Protein AF-T0Q9L3-F1 (afdb_monomer)

pLDDT: mean 82.62, std 15.73, range [26.47, 97.81]

Sequence (314 aa):
MTILTNEALERRRARKRKNTQAWRLKEHQLMESLRQQVEALERQLRKDAEVRTTDLVPRSSELEALRQQETMLTQQNAKLREALARRQALFALPTQLPPFRLADPRLYDNVFLLHQVEATLQCLSETVPPALAHAHPEMLRGWSTKHACNGGLVYVDATCSLGPDASTDMQSACDAHWEVFNDKELYSQMNAHALDYKVIHRAHDDMLVACSTILFPDNVLVTRYMILYKIRFRDGFHSCCMSFAPDLSEITTCTLMKYAIVHGSVVAQALSRSSVPRHLDSTILVPRMIEQLSKWLDQISPRVDHNTEFTVAL

Mean predicted aligned error: 14.4 Å

Secondary structure (DSSP, 8-state):
--HHHHHHHHHHHHHHHHHHHHHHHHHHHHHHHHHHHHHHHHHHHHHHHHHTTS-----HHHHHHHHHHHHHHHHHHHHHHHHHHHHHHHHH--S---------GGGG-HHHHHHHHHHHHHHHHHHHHHHTTTPPPEEETTEEEEEEEETTEEEEEEEEEEETTB---HHHHHHHHHHHHH-HHHHHHH-TTEEEEEEEEEEETTEEEEEEEEEEGGGEEEEEEEEEEEEEETTEEEEEEEEE-TTSS-EEEEEEEEEEEETTEEEEEEEEEEEPPTTS-GGGHHHHHHHHHHHHHHHH--B--TTSSS----

Radius of gyration: 25.56 Å; Cα contacts (8 Å, |Δi|>4): 396; chains: 1; bounding box: 77×50×72 Å

Nearest PDB structures (foldseek):
  3p0l-assembly1_A  TM=6.577E-01  e=1.017E-06  Homo sapiens
  3otl-assembly1_B  TM=5.276E-01  e=1.971E-03  Rhizobium johnstonii 3841
  3put-assembly1_B  TM=5.435E-01  e=4.085E-03  Rhizobium etli CFN 42
  3put-assembly1_A  TM=5.304E-01  e=5.112E-03  Rhizobium etli CFN 42
  3rd6-assembly2_B-2  TM=5.188E-01  e=1.963E-02  Mesorhizobium loti

Organism: Saprolegnia diclina (strain VS20) (NCBI:txid1156394)

Foldseek 3Di:
DPPVVVVVVVVVVVVVVVVVVVVVVVVVVVVVVVVVVVVVVVVVVVVVVVVPPPDDDPCPVVVVVVVVVVVVVVVVVVLVVLLVVLVCLVVVDPDPPPPPDPQDVLQQDPVSLVVVVVVLVVCLVPPQCVQQVPFDFDDFPQWTKGWDDDPQKIWIKIKHWPFLQWDQPQVLLVVLLVVCLVDFSSVCQLPSQWSGKDFPDDNDPFWTKMKTWGQDPVSDTAIWIKIKGKDDDPFHIKIWIWIAHSVNPDTAKIKIWIWGQDPNTTMIIITMMGGHDPPDDPVVPVNSVVSSVVSSCCRSTDRPPPVPPPPDDD

Structure (mmCIF, N/CA/C/O backbone):
data_AF-T0Q9L3-F1
#
_entry.id   AF-T0Q9L3-F1
#
loop_
_atom_site.group_PDB
_atom_site.id
_atom_site.type_symbol
_atom_site.label_atom_id
_atom_site.label_alt_id
_atom_site.label_comp_id
_atom_site.label_asym_id
_atom_site.label_entity_id
_atom_site.label_seq_id
_atom_site.pdbx_PDB_ins_code
_atom_site.Cartn_x
_atom_site.Cartn_y
_atom_site.Cartn_z
_atom_site.occupancy
_atom_site.B_iso_or_equiv
_atom_site.auth_seq_id
_atom_site.auth_comp_id
_atom_site.auth_asym_id
_atom_site.auth_atom_id
_atom_site.pdbx_PDB_model_num
ATOM 1 N N . MET A 1 1 ? -49.027 18.525 20.638 1.00 47.59 1 MET A N 1
ATOM 2 C CA . MET A 1 1 ? -48.043 17.442 20.376 1.00 47.59 1 MET A CA 1
ATOM 3 C C . MET A 1 1 ? -46.573 17.896 20.511 1.00 47.59 1 MET A C 1
ATOM 5 O O . MET A 1 1 ? -45.692 17.288 19.927 1.00 47.59 1 MET A O 1
ATOM 9 N N . THR A 1 2 ? -46.257 18.919 21.314 1.00 55.38 2 THR A N 1
ATOM 10 C CA . THR A 1 2 ? -44.896 19.500 21.441 1.00 55.38 2 THR A CA 1
ATOM 11 C C . THR A 1 2 ? -44.228 19.253 22.800 1.00 55.38 2 THR A C 1
ATOM 13 O O . THR A 1 2 ? -43.039 19.498 22.959 1.00 55.38 2 THR A O 1
ATOM 16 N N . ILE A 1 3 ? -44.970 18.739 23.784 1.00 54.25 3 ILE A N 1
ATOM 17 C CA . ILE A 1 3 ? -44.475 18.514 25.154 1.00 54.25 3 ILE A CA 1
ATOM 18 C C . ILE A 1 3 ? -43.704 17.182 25.254 1.00 54.25 3 ILE A C 1
ATOM 20 O O . ILE A 1 3 ? -42.644 17.118 25.871 1.00 54.25 3 ILE A O 1
ATOM 24 N N . LEU A 1 4 ? -44.158 16.144 24.541 1.00 53.75 4 LEU A N 1
ATOM 25 C CA . LEU A 1 4 ? -43.528 14.813 24.528 1.00 53.75 4 LEU A CA 1
ATOM 26 C C . LEU A 1 4 ? -42.131 14.803 23.880 1.00 53.75 4 LEU A C 1
ATOM 28 O O . LEU A 1 4 ? -41.276 13.996 24.245 1.00 53.75 4 LEU A O 1
ATOM 32 N N . THR A 1 5 ? -41.870 15.710 22.936 1.00 61.69 5 THR A N 1
ATOM 33 C CA . THR A 1 5 ? -40.560 15.831 22.280 1.00 61.69 5 THR A CA 1
ATOM 34 C C . THR A 1 5 ? -39.532 16.525 23.171 1.00 61.69 5 THR A C 1
ATOM 36 O O . THR A 1 5 ? -38.350 16.193 23.091 1.00 61.69 5 THR A O 1
ATOM 39 N N . ASN A 1 6 ? -39.969 17.424 24.060 1.00 66.38 6 ASN A N 1
ATOM 40 C CA . ASN A 1 6 ? -39.088 18.157 24.967 1.00 66.38 6 ASN A CA 1
ATOM 41 C C . ASN A 1 6 ? -38.619 17.270 26.136 1.00 66.38 6 ASN A C 1
ATOM 43 O O . ASN A 1 6 ? -37.422 17.194 26.412 1.00 66.38 6 ASN A O 1
ATOM 47 N N . GLU A 1 7 ? -39.520 16.470 26.718 1.00 73.12 7 GLU A N 1
ATOM 48 C CA . GLU A 1 7 ? -39.162 15.487 27.755 1.00 73.12 7 GLU A CA 1
ATOM 49 C C . GLU A 1 7 ? -38.180 14.419 27.248 1.00 73.12 7 GLU A C 1
ATOM 51 O O . GLU A 1 7 ? -37.235 14.029 27.942 1.00 73.12 7 GLU A O 1
ATOM 56 N N . ALA A 1 8 ? -38.361 13.942 26.013 1.00 73.50 8 ALA A N 1
ATOM 57 C CA . ALA A 1 8 ? -37.442 12.986 25.399 1.00 73.50 8 ALA A CA 1
ATOM 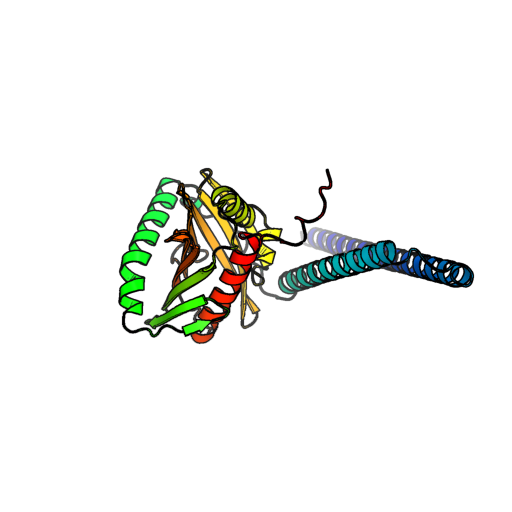58 C C . ALA A 1 8 ? -36.033 13.586 25.212 1.00 73.50 8 ALA A C 1
ATOM 60 O O . ALA A 1 8 ? -35.017 12.906 25.406 1.00 73.50 8 ALA A O 1
ATOM 61 N N . LEU A 1 9 ? -35.964 14.878 24.881 1.00 75.81 9 LEU A N 1
ATOM 62 C CA . LEU A 1 9 ? -34.721 15.625 24.701 1.00 75.81 9 LEU A CA 1
ATOM 63 C C . LEU A 1 9 ? -34.002 15.864 26.034 1.00 75.81 9 LEU A C 1
ATOM 65 O O . LEU A 1 9 ? -32.783 15.681 26.120 1.00 75.81 9 LEU A O 1
ATOM 69 N N . GLU A 1 10 ? -34.743 16.183 27.092 1.00 79.94 10 GLU A N 1
ATOM 70 C CA . GLU A 1 10 ? -34.210 16.324 28.449 1.00 79.94 10 GLU A CA 1
ATOM 71 C C . GLU A 1 10 ? -33.680 15.001 29.001 1.00 79.94 10 GLU A C 1
ATOM 73 O O . GLU A 1 10 ? -32.549 14.949 29.495 1.00 79.94 10 GLU A O 1
ATOM 78 N N . ARG A 1 11 ? -34.406 13.892 28.808 1.00 79.31 11 ARG A N 1
ATOM 79 C CA . ARG A 1 11 ? -33.926 12.547 29.175 1.00 79.31 11 ARG A CA 1
ATOM 80 C C . ARG A 1 11 ? -32.637 12.185 28.435 1.00 79.31 11 ARG A C 1
ATOM 82 O O . ARG A 1 11 ? -31.726 11.602 29.027 1.00 79.31 11 ARG A O 1
ATOM 89 N N . ARG A 1 12 ? -32.506 12.562 27.158 1.00 75.69 12 ARG A N 1
ATOM 90 C CA . ARG A 1 12 ? -31.281 12.332 26.371 1.00 75.69 12 ARG A CA 1
ATOM 91 C C . ARG A 1 12 ? -30.107 13.180 26.874 1.00 75.69 12 ARG A C 1
ATOM 93 O O . ARG A 1 12 ? -28.989 12.669 26.968 1.00 75.69 12 ARG A O 1
ATOM 100 N N . ARG A 1 13 ? -30.345 14.444 27.247 1.00 81.81 13 ARG A N 1
ATOM 101 C CA . ARG A 1 13 ? -29.333 15.330 27.856 1.00 81.81 13 ARG A CA 1
ATOM 102 C C . ARG A 1 13 ? -28.891 14.819 29.230 1.00 81.81 13 ARG A C 1
ATOM 104 O O . ARG A 1 13 ? -27.690 14.770 29.489 1.00 81.81 13 ARG A O 1
ATOM 111 N N . AL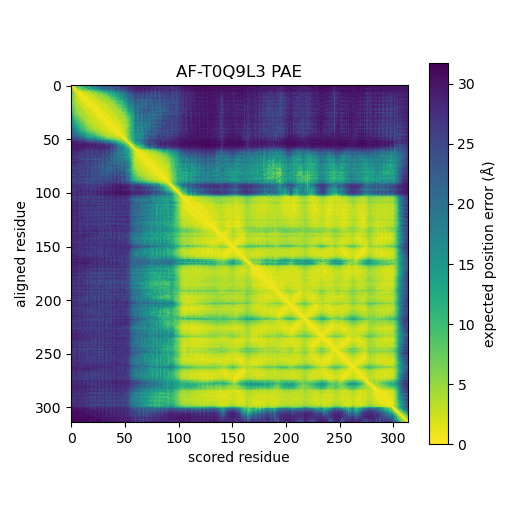A A 1 14 ? -29.823 14.359 30.064 1.00 83.31 14 ALA A N 1
ATOM 112 C CA . ALA A 1 14 ? -29.531 13.767 31.369 1.00 83.31 14 ALA A CA 1
ATOM 113 C C . ALA A 1 14 ? -28.680 12.490 31.247 1.00 83.31 14 ALA A C 1
ATOM 115 O O . ALA A 1 14 ? -27.676 12.346 31.944 1.00 83.31 14 ALA A O 1
ATOM 116 N N . ARG A 1 15 ? -29.005 11.600 30.295 1.00 79.62 15 ARG A N 1
ATOM 117 C CA . ARG A 1 15 ? -28.198 10.399 30.007 1.00 79.62 15 ARG A CA 1
ATOM 118 C C . ARG A 1 15 ? -26.786 10.746 29.540 1.00 79.62 15 ARG A C 1
ATOM 120 O O . ARG A 1 15 ? -25.836 10.124 30.008 1.00 79.62 15 ARG A O 1
ATOM 127 N N . LYS A 1 16 ? -26.631 11.750 28.667 1.00 82.81 16 LYS A N 1
ATOM 128 C CA . LYS A 1 16 ? -25.304 12.224 28.236 1.00 82.81 16 LYS A CA 1
ATOM 129 C C . LYS A 1 16 ? -24.484 12.750 29.415 1.00 82.81 16 LYS A C 1
ATOM 131 O O . LYS A 1 16 ? -23.354 12.313 29.580 1.00 82.81 16 LYS A O 1
ATOM 136 N N . ARG A 1 17 ? -25.064 13.599 30.274 1.00 87.44 17 ARG A N 1
ATOM 137 C CA . ARG A 1 17 ? -24.381 14.115 31.477 1.00 87.44 17 ARG A CA 1
ATOM 138 C C . ARG A 1 17 ? -23.942 12.987 32.413 1.00 87.44 17 ARG A C 1
ATOM 140 O O . ARG A 1 17 ? -22.790 12.974 32.830 1.00 87.44 17 ARG A O 1
ATOM 147 N N . LYS A 1 18 ? -24.822 12.012 32.672 1.00 86.25 18 LYS A N 1
ATOM 148 C CA . LYS A 1 18 ? -24.514 10.843 33.512 1.00 86.25 18 LYS A CA 1
ATOM 149 C C . LYS A 1 18 ? -23.382 9.995 32.923 1.00 86.25 18 LYS A C 1
ATOM 151 O O . LYS A 1 18 ? -22.514 9.544 33.659 1.00 86.25 18 LYS A O 1
ATOM 156 N N . ASN A 1 19 ? -23.361 9.813 31.602 1.00 82.44 19 ASN A N 1
ATOM 157 C CA . ASN A 1 19 ? -22.307 9.059 30.925 1.00 82.44 19 ASN A CA 1
ATOM 158 C C . ASN A 1 19 ? -20.962 9.811 30.960 1.00 82.44 19 ASN A C 1
ATOM 160 O O . ASN A 1 19 ? -19.947 9.232 31.326 1.00 82.44 19 ASN A O 1
ATOM 164 N N . THR A 1 20 ? -20.960 11.125 30.711 1.00 83.50 20 THR A N 1
ATOM 165 C CA . THR A 1 20 ? -19.752 11.959 30.839 1.00 83.50 20 THR A CA 1
ATOM 166 C C . THR A 1 20 ? -19.215 11.983 32.273 1.00 83.50 20 THR A C 1
ATOM 168 O O . THR A 1 20 ? -18.007 11.906 32.466 1.00 83.50 20 THR A O 1
ATOM 171 N N . GLN A 1 21 ? -20.085 12.047 33.285 1.00 84.19 21 GLN A N 1
ATOM 172 C CA . GLN A 1 21 ? -19.673 11.957 34.690 1.00 84.19 21 GLN A CA 1
ATOM 173 C C . GLN A 1 21 ? -19.097 10.581 35.034 1.00 84.19 21 GLN A C 1
ATOM 175 O O . GLN A 1 21 ? -18.041 10.510 35.653 1.00 84.19 21 GLN A O 1
ATOM 180 N N . ALA A 1 22 ? -19.740 9.496 34.593 1.00 83.19 22 ALA A N 1
ATOM 181 C CA . ALA A 1 22 ? -19.234 8.141 34.799 1.00 83.19 22 ALA A CA 1
ATOM 182 C C . ALA A 1 22 ? -17.878 7.924 34.111 1.00 83.19 22 ALA A C 1
ATOM 184 O O . ALA A 1 22 ? -17.010 7.252 34.659 1.00 83.19 22 ALA A O 1
ATOM 185 N N . TRP A 1 23 ? -17.683 8.516 32.932 1.00 86.44 23 TRP A N 1
ATOM 186 C CA . TRP A 1 23 ? -16.414 8.468 32.215 1.00 86.44 23 TRP A CA 1
ATOM 187 C C . TRP A 1 23 ? -15.308 9.221 32.964 1.00 86.44 23 TRP A C 1
ATOM 189 O O . TRP A 1 23 ? -14.263 8.635 33.222 1.00 86.44 23 TRP A O 1
ATOM 199 N N . ARG A 1 24 ? -15.568 10.457 33.416 1.00 86.12 24 ARG A N 1
ATOM 200 C CA . ARG A 1 24 ? -14.609 11.237 34.225 1.00 86.12 24 ARG A CA 1
ATOM 201 C C . ARG A 1 24 ? -14.259 10.549 35.545 1.00 86.12 24 ARG A C 1
ATOM 203 O O . ARG A 1 24 ? -13.115 10.599 35.977 1.00 86.12 24 ARG A O 1
ATOM 210 N N . LEU A 1 25 ? -15.231 9.893 36.181 1.00 88.31 25 LEU A N 1
ATOM 211 C CA . LEU A 1 25 ? -14.993 9.143 37.413 1.00 88.31 25 LEU A CA 1
ATOM 212 C C . LEU A 1 25 ? -14.084 7.932 37.163 1.00 88.31 25 LEU A C 1
ATOM 214 O O . LEU A 1 25 ? -13.142 7.718 37.917 1.00 88.31 25 LEU A O 1
ATOM 218 N N . LYS A 1 26 ? -14.329 7.174 36.086 1.00 85.12 26 LYS A N 1
ATOM 219 C CA . LYS A 1 26 ? -13.465 6.052 35.688 1.00 85.12 26 LYS A CA 1
ATOM 220 C C . LYS A 1 26 ? -12.056 6.511 35.322 1.00 85.12 26 LYS A C 1
ATOM 222 O O . LYS A 1 26 ? -11.093 5.844 35.676 1.00 85.12 26 LYS A O 1
ATOM 227 N N . GLU A 1 27 ? -11.937 7.644 34.638 1.00 84.38 27 GLU A N 1
ATOM 228 C CA . GLU A 1 27 ? -10.650 8.251 34.295 1.00 84.38 27 GLU A CA 1
ATOM 229 C C . GLU A 1 27 ? -9.871 8.658 35.554 1.00 84.38 27 GLU A C 1
ATOM 231 O O . GLU A 1 27 ? -8.697 8.322 35.682 1.00 84.38 27 GLU A O 1
ATOM 236 N N . HIS A 1 28 ? -10.534 9.290 36.527 1.00 88.81 28 HIS A N 1
ATOM 237 C CA . HIS A 1 28 ? -9.917 9.624 37.811 1.00 88.81 28 HIS A CA 1
ATOM 238 C C . HIS A 1 28 ? -9.462 8.372 38.573 1.00 88.81 28 HIS A C 1
ATOM 240 O O . HIS A 1 28 ? -8.332 8.321 39.046 1.00 88.81 28 HIS A O 1
ATOM 246 N N . GLN A 1 29 ? -10.313 7.343 38.650 1.00 84.31 29 GLN A N 1
ATOM 247 C CA . GLN A 1 29 ? -9.981 6.071 39.303 1.00 84.31 29 GLN A CA 1
ATOM 248 C C . GLN A 1 29 ? -8.787 5.376 38.640 1.00 84.31 29 GLN A C 1
ATOM 250 O O . GLN A 1 29 ? -7.924 4.840 39.331 1.00 84.31 29 GLN A O 1
ATOM 255 N N . LEU A 1 30 ? -8.707 5.415 37.308 1.00 84.94 30 LEU A N 1
ATOM 256 C CA . LEU A 1 30 ? -7.573 4.870 36.567 1.00 84.94 30 LEU A CA 1
ATOM 257 C C . LEU A 1 30 ? -6.287 5.653 36.861 1.00 84.94 30 LEU A C 1
ATOM 259 O O . LEU A 1 30 ? -5.257 5.050 37.140 1.00 84.94 30 LEU A O 1
ATOM 263 N N . MET A 1 31 ? -6.348 6.986 36.848 1.00 85.31 31 MET A N 1
ATOM 264 C CA . MET A 1 31 ? -5.200 7.843 37.164 1.00 85.31 31 MET A CA 1
ATOM 265 C C . MET A 1 31 ? -4.705 7.644 38.598 1.00 85.31 31 MET A C 1
ATOM 267 O O . MET A 1 31 ? -3.503 7.649 38.848 1.00 85.31 31 MET A O 1
ATOM 271 N N . GLU A 1 32 ? -5.619 7.450 39.541 1.00 85.94 32 GLU A N 1
ATOM 272 C CA . GLU A 1 32 ? -5.294 7.186 40.940 1.00 85.94 32 GLU A CA 1
ATOM 273 C C . GLU A 1 32 ? -4.684 5.793 41.129 1.00 85.94 32 GLU A C 1
ATOM 275 O O . GLU A 1 32 ? -3.664 5.660 41.802 1.00 85.94 32 GLU A O 1
ATOM 280 N N . SER A 1 33 ? -5.218 4.778 40.445 1.00 85.94 33 SER A N 1
ATOM 281 C CA . SER A 1 33 ? -4.623 3.438 40.402 1.00 85.94 33 SER A CA 1
ATOM 282 C C . SER A 1 33 ? -3.211 3.456 39.809 1.00 85.94 33 SER A C 1
ATOM 284 O O . SER A 1 33 ? -2.305 2.842 40.368 1.00 85.94 33 SER A O 1
ATOM 286 N N . LEU A 1 34 ? -2.988 4.211 38.730 1.00 80.75 34 LEU A N 1
ATOM 287 C CA . LEU A 1 34 ? -1.663 4.371 38.129 1.00 80.75 34 LEU A CA 1
ATOM 288 C C . LEU A 1 34 ? -0.697 5.105 39.065 1.00 80.75 34 LEU A C 1
ATOM 290 O O . LEU A 1 34 ? 0.450 4.692 39.195 1.00 80.75 34 LEU A O 1
ATOM 294 N N . ARG A 1 35 ? -1.151 6.148 39.773 1.00 87.25 35 ARG A N 1
ATOM 295 C CA . ARG A 1 35 ? -0.334 6.825 40.795 1.00 87.25 35 ARG A CA 1
ATOM 296 C C . ARG A 1 35 ? 0.067 5.875 41.920 1.00 87.25 35 ARG A C 1
ATOM 298 O O . ARG A 1 35 ? 1.226 5.875 42.313 1.00 87.25 35 ARG A O 1
ATOM 305 N N . GLN A 1 36 ? -0.856 5.037 42.388 1.00 84.75 36 GLN A N 1
ATOM 306 C CA . GLN A 1 36 ? -0.562 4.021 43.401 1.00 84.75 36 GLN A CA 1
ATOM 307 C C . GLN A 1 36 ? 0.426 2.965 42.891 1.00 84.75 36 GLN A C 1
ATOM 309 O O . GLN A 1 36 ? 1.299 2.542 43.644 1.00 84.75 36 GLN A O 1
ATOM 314 N N . GLN A 1 37 ? 0.328 2.560 41.620 1.00 83.38 37 GLN A N 1
ATOM 315 C CA . GLN A 1 37 ? 1.293 1.647 41.001 1.00 83.38 37 GLN A CA 1
ATOM 316 C C . GLN A 1 37 ? 2.685 2.277 40.888 1.00 83.38 37 GLN A C 1
ATOM 318 O O . GLN A 1 37 ? 3.668 1.621 41.221 1.00 83.38 37 GLN A O 1
ATOM 323 N N . VAL A 1 38 ? 2.777 3.548 40.488 1.00 86.19 38 VAL A N 1
ATOM 324 C CA . VAL A 1 38 ? 4.050 4.285 40.447 1.00 86.19 38 VAL A CA 1
ATOM 325 C C . VAL A 1 38 ? 4.651 4.390 41.843 1.00 86.19 38 VAL A C 1
ATOM 327 O O . VAL A 1 38 ? 5.811 4.047 42.031 1.00 86.19 38 VAL A O 1
ATOM 330 N N . GLU A 1 39 ? 3.863 4.770 42.845 1.00 84.69 39 GLU A N 1
ATOM 331 C CA . GLU A 1 39 ? 4.352 4.882 44.219 1.00 84.69 39 GLU A CA 1
ATOM 332 C C . GLU A 1 39 ? 4.789 3.521 44.794 1.00 84.69 39 GLU A C 1
ATOM 334 O O . GLU A 1 39 ? 5.778 3.430 45.523 1.00 84.69 39 GLU A O 1
ATOM 339 N N . ALA A 1 40 ? 4.085 2.438 44.449 1.00 81.75 40 ALA A N 1
ATOM 340 C CA . ALA A 1 40 ? 4.476 1.083 44.825 1.00 81.75 40 ALA A CA 1
ATOM 341 C C . ALA A 1 40 ? 5.808 0.675 44.175 1.00 81.75 40 ALA A C 1
ATOM 343 O O . ALA A 1 40 ? 6.678 0.149 44.869 1.00 81.75 40 ALA A O 1
ATOM 344 N N . LEU A 1 41 ? 5.992 0.972 42.885 1.00 82.31 41 LEU A N 1
ATOM 345 C CA . LEU A 1 41 ? 7.240 0.722 42.159 1.00 82.31 41 LEU A CA 1
ATOM 346 C C . LEU A 1 41 ? 8.394 1.580 42.690 1.00 82.31 41 LEU A C 1
ATOM 348 O O . LEU A 1 41 ? 9.503 1.081 42.845 1.00 82.31 41 LEU A O 1
ATOM 352 N N . GLU A 1 42 ? 8.143 2.839 43.048 1.00 82.06 42 GLU A N 1
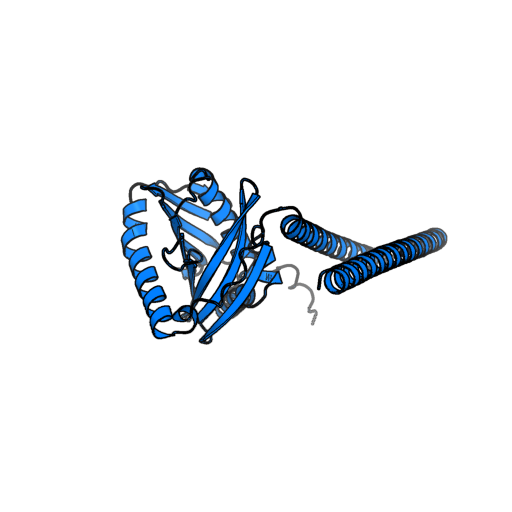ATOM 353 C CA . GLU A 1 42 ? 9.135 3.711 43.680 1.00 82.06 42 GLU A CA 1
ATOM 354 C C . GLU A 1 42 ? 9.535 3.205 45.070 1.00 82.06 42 GLU A C 1
ATOM 356 O O . GLU A 1 42 ? 10.717 3.201 45.417 1.00 82.06 42 GLU A O 1
ATOM 361 N N . ARG A 1 43 ? 8.572 2.732 45.871 1.00 79.12 43 ARG A N 1
ATOM 362 C CA . ARG A 1 43 ? 8.858 2.085 47.160 1.00 79.12 43 ARG A CA 1
ATOM 363 C C . ARG A 1 43 ? 9.662 0.802 46.981 1.00 79.12 43 ARG A C 1
ATOM 365 O O . ARG A 1 43 ? 10.543 0.533 47.793 1.00 79.12 43 ARG A O 1
ATOM 372 N N . GLN A 1 44 ? 9.383 0.033 45.935 1.00 77.00 44 GLN A N 1
ATOM 373 C CA . GLN A 1 44 ? 10.128 -1.178 45.611 1.00 77.00 44 GLN A CA 1
ATOM 374 C C . GLN A 1 44 ? 11.559 -0.847 45.165 1.00 77.00 44 GLN A C 1
ATOM 376 O O . GLN A 1 44 ? 12.499 -1.395 45.722 1.00 77.00 44 GLN A O 1
ATOM 381 N N . LEU A 1 45 ? 11.741 0.169 44.317 1.00 76.75 45 LEU A N 1
ATOM 382 C CA . LEU A 1 45 ? 13.055 0.695 43.930 1.00 76.75 45 LEU A CA 1
ATOM 383 C C . LEU A 1 45 ? 13.877 1.205 45.119 1.00 76.75 45 LEU A C 1
ATOM 385 O O . LEU A 1 45 ? 15.091 1.017 45.136 1.00 76.75 45 LEU A O 1
ATOM 389 N N . ARG A 1 46 ? 13.245 1.844 46.113 1.00 76.00 46 ARG A N 1
ATOM 390 C CA . ARG A 1 46 ? 13.930 2.287 47.342 1.00 76.00 46 ARG A CA 1
ATOM 391 C C . ARG A 1 46 ? 14.366 1.110 48.211 1.00 76.00 46 ARG A C 1
ATOM 393 O O . ARG A 1 46 ? 15.500 1.105 48.672 1.00 76.00 46 ARG A O 1
ATOM 400 N N . LYS A 1 47 ? 13.512 0.096 48.375 1.00 69.81 47 LYS A N 1
ATOM 401 C CA . LYS A 1 47 ? 13.871 -1.145 49.081 1.00 69.81 47 LYS A CA 1
ATOM 402 C C . LYS A 1 47 ? 15.005 -1.883 48.371 1.00 69.81 47 LYS A C 1
ATOM 404 O O . LYS A 1 47 ? 15.967 -2.288 49.014 1.00 69.81 47 LYS A O 1
ATOM 409 N N . ASP A 1 48 ? 14.944 -1.965 47.046 1.00 62.56 48 ASP A N 1
ATOM 410 C CA . ASP A 1 48 ? 16.006 -2.554 46.236 1.00 62.56 48 ASP A CA 1
ATOM 411 C C . ASP A 1 48 ? 17.289 -1.711 46.301 1.00 62.56 48 ASP A C 1
ATOM 413 O O . ASP A 1 48 ? 18.382 -2.258 46.218 1.00 62.56 48 ASP A O 1
ATOM 417 N N . ALA A 1 49 ? 17.195 -0.390 46.492 1.00 58.06 49 ALA A N 1
ATOM 418 C CA . ALA A 1 49 ? 18.346 0.489 46.703 1.00 58.06 49 ALA A CA 1
ATOM 419 C C . ALA A 1 49 ? 19.003 0.329 48.085 1.00 58.06 49 ALA A C 1
ATOM 421 O O . ALA A 1 49 ? 20.221 0.453 48.182 1.00 58.06 49 ALA A O 1
ATOM 422 N N . GLU A 1 50 ? 18.235 0.013 49.128 1.00 57.97 50 GLU A N 1
ATOM 423 C CA . GLU A 1 50 ? 18.745 -0.234 50.486 1.00 57.97 50 GLU A CA 1
ATOM 424 C C . GLU A 1 50 ? 19.396 -1.620 50.636 1.00 57.97 50 GLU A C 1
ATOM 426 O O . GLU A 1 50 ? 20.333 -1.777 51.411 1.00 57.97 50 GLU A O 1
ATOM 431 N N . VAL A 1 51 ? 18.967 -2.612 49.848 1.00 55.78 51 VAL A N 1
ATOM 432 C CA . VAL A 1 51 ? 19.592 -3.951 49.788 1.00 55.78 51 VAL A CA 1
ATOM 433 C C . VAL A 1 51 ? 20.884 -3.950 48.937 1.00 55.78 51 VAL A C 1
ATOM 435 O O . VAL A 1 51 ? 21.715 -4.851 49.040 1.00 55.78 51 VAL A O 1
ATOM 438 N N . ARG A 1 52 ? 21.113 -2.911 48.116 1.00 48.03 52 ARG A N 1
ATOM 439 C CA . ARG A 1 52 ? 22.238 -2.793 47.159 1.00 48.03 52 ARG A CA 1
ATOM 440 C C . ARG A 1 52 ? 23.611 -2.461 47.766 1.00 48.03 52 ARG A C 1
ATOM 442 O O . ARG A 1 52 ? 24.575 -2.436 46.996 1.00 48.03 52 ARG A O 1
ATOM 449 N N . THR A 1 53 ? 23.731 -2.213 49.072 1.00 51.12 53 THR A N 1
ATOM 450 C CA . THR A 1 53 ? 25.002 -1.840 49.731 1.00 51.12 53 THR A CA 1
ATOM 451 C C . THR A 1 53 ? 25.924 -3.011 50.074 1.00 51.12 53 THR A C 1
ATOM 453 O O . THR A 1 53 ? 27.077 -2.747 50.406 1.00 51.12 53 THR A O 1
ATOM 456 N N . THR A 1 54 ? 25.486 -4.272 49.977 1.00 49.78 54 THR A N 1
ATOM 457 C CA . THR A 1 54 ? 26.289 -5.404 50.489 1.00 49.78 54 THR A CA 1
ATOM 458 C C . THR A 1 54 ? 26.781 -6.444 49.492 1.00 49.78 54 THR A C 1
ATOM 460 O O . THR A 1 54 ? 27.731 -7.122 49.852 1.00 49.78 54 THR A O 1
ATOM 463 N N . ASP A 1 55 ? 26.284 -6.545 48.254 1.00 46.66 55 ASP A N 1
ATOM 464 C CA . ASP A 1 55 ? 26.759 -7.612 47.352 1.00 46.66 55 ASP A CA 1
ATOM 465 C C . ASP A 1 55 ? 27.097 -7.147 45.928 1.00 46.66 55 ASP A C 1
ATOM 467 O O . ASP A 1 55 ? 26.284 -6.594 45.174 1.00 46.66 55 ASP A O 1
ATOM 471 N N . LEU A 1 56 ? 28.361 -7.391 45.575 1.00 55.41 56 LEU A N 1
ATOM 472 C CA . LEU A 1 56 ? 28.972 -7.180 44.271 1.00 55.41 56 LEU A CA 1
ATOM 473 C C . LEU A 1 56 ? 28.688 -8.388 43.356 1.00 55.41 56 LEU A C 1
ATOM 475 O O . LEU A 1 56 ? 29.369 -9.398 43.452 1.00 55.41 56 LEU A O 1
ATOM 479 N N . VAL A 1 57 ? 27.751 -8.194 42.415 1.00 53.53 57 VAL A N 1
ATOM 480 C CA . VAL A 1 57 ? 27.690 -8.788 41.051 1.00 53.53 57 VAL A CA 1
ATOM 481 C C . VAL A 1 57 ? 27.431 -10.312 40.966 1.00 53.53 57 VAL A C 1
ATOM 483 O O . VAL A 1 57 ? 28.239 -11.122 41.401 1.00 53.53 57 VAL A O 1
ATOM 486 N N . PRO A 1 58 ? 26.309 -10.705 40.323 1.00 50.75 58 PRO A N 1
ATOM 487 C CA . PRO A 1 58 ? 26.265 -10.847 38.861 1.00 50.75 58 PRO A CA 1
ATOM 488 C C . PRO A 1 58 ? 25.148 -9.987 38.245 1.00 50.75 58 PRO A C 1
ATOM 490 O O . PRO A 1 58 ? 24.013 -10.416 38.095 1.00 50.75 58 PRO A O 1
ATOM 493 N N . ARG A 1 59 ? 25.474 -8.729 37.909 1.00 55.38 59 ARG A N 1
ATOM 494 C CA . ARG A 1 59 ? 24.520 -7.673 37.510 1.00 55.38 59 ARG A CA 1
ATOM 495 C C . ARG A 1 59 ? 24.370 -7.445 35.998 1.00 55.38 59 ARG A C 1
ATOM 497 O O . ARG A 1 59 ? 23.564 -6.603 35.627 1.00 55.38 59 ARG A O 1
ATOM 504 N N . SER A 1 60 ? 25.114 -8.120 35.118 1.00 59.72 60 SER A N 1
ATOM 505 C CA . SER A 1 60 ? 25.029 -7.836 33.670 1.00 59.72 60 SER A CA 1
ATOM 506 C C . SER A 1 60 ? 23.703 -8.301 33.063 1.00 59.72 60 SER A C 1
ATOM 508 O O . SER A 1 60 ? 23.032 -7.511 32.410 1.00 59.72 60 SER A O 1
ATOM 510 N N . SER A 1 61 ? 23.275 -9.529 33.364 1.00 61.44 61 SER A N 1
ATOM 511 C CA . SER A 1 61 ? 22.067 -10.121 32.773 1.00 61.44 61 SER A CA 1
ATOM 512 C C . SER A 1 61 ? 20.768 -9.441 33.236 1.00 61.44 61 SER A C 1
ATOM 514 O O . SER A 1 61 ? 19.893 -9.173 32.417 1.00 61.44 61 SER A O 1
ATOM 516 N N . GLU A 1 62 ? 20.651 -9.072 34.518 1.00 70.69 62 GLU A N 1
ATOM 517 C CA . GLU A 1 62 ? 19.467 -8.356 35.026 1.00 70.69 62 GLU A CA 1
ATOM 518 C C . GLU A 1 62 ? 19.400 -6.900 34.541 1.00 70.69 62 GLU A C 1
ATOM 520 O O . GLU A 1 62 ? 18.320 -6.411 34.213 1.00 70.69 62 GLU A O 1
ATOM 525 N N . LEU A 1 63 ? 20.539 -6.198 34.443 1.00 72.88 63 LEU A N 1
ATOM 526 C CA . LEU A 1 63 ? 20.578 -4.855 33.849 1.00 72.88 63 LEU A CA 1
ATOM 527 C C . LEU A 1 63 ? 20.255 -4.887 32.353 1.00 72.88 63 LEU A C 1
ATOM 529 O O . LEU A 1 63 ? 19.604 -3.969 31.857 1.00 72.88 63 LEU A O 1
ATOM 533 N N . GLU A 1 64 ? 20.689 -5.921 31.635 1.00 72.75 64 GLU A N 1
ATOM 534 C CA . GLU A 1 64 ? 20.325 -6.135 30.234 1.00 72.75 64 GLU A CA 1
ATOM 535 C C . GLU A 1 64 ? 18.831 -6.425 30.083 1.00 72.75 64 GLU A C 1
ATOM 537 O O . GLU A 1 64 ? 18.183 -5.785 29.256 1.00 72.75 64 GLU A O 1
ATOM 542 N N . ALA A 1 65 ? 18.257 -7.287 30.928 1.00 78.12 65 ALA A N 1
ATOM 543 C CA . ALA A 1 65 ? 16.821 -7.562 30.938 1.00 78.12 65 ALA A CA 1
ATOM 544 C C . ALA A 1 65 ? 15.996 -6.298 31.242 1.00 78.12 65 ALA A C 1
ATOM 546 O O . ALA A 1 65 ? 15.014 -6.014 30.556 1.00 78.12 65 ALA A O 1
ATOM 547 N N . LEU A 1 66 ? 16.426 -5.485 32.213 1.00 78.00 66 LEU A N 1
ATOM 548 C CA . LEU A 1 66 ? 15.775 -4.211 32.535 1.00 78.00 66 LEU A CA 1
ATOM 549 C C . LEU A 1 66 ? 15.897 -3.191 31.398 1.00 78.00 66 LEU A C 1
ATOM 551 O O . LEU A 1 66 ? 14.923 -2.502 31.102 1.00 78.00 66 LEU A O 1
ATOM 555 N N . ARG A 1 67 ? 17.045 -3.115 30.713 1.00 78.31 67 ARG A N 1
ATOM 556 C CA . ARG A 1 67 ? 17.211 -2.265 29.519 1.00 78.31 67 ARG A CA 1
ATOM 557 C C . ARG A 1 67 ? 16.334 -2.732 28.364 1.00 78.31 67 ARG A C 1
ATOM 559 O O . ARG A 1 67 ? 15.723 -1.904 27.691 1.00 78.31 67 ARG A O 1
ATOM 566 N N . GLN A 1 68 ? 16.234 -4.039 28.137 1.00 78.00 68 GLN A N 1
ATOM 567 C CA . GLN A 1 68 ? 15.327 -4.601 27.135 1.00 78.00 68 GLN A CA 1
ATOM 568 C C . GLN A 1 68 ? 13.871 -4.260 27.470 1.00 78.00 68 GLN A C 1
ATOM 570 O O . GLN A 1 68 ? 13.133 -3.800 26.599 1.00 78.00 68 GLN A O 1
ATOM 575 N N . GLN A 1 69 ? 13.480 -4.388 28.741 1.00 85.06 69 GLN A N 1
ATOM 576 C CA . GLN A 1 69 ? 12.146 -4.028 29.212 1.00 85.06 69 GLN A CA 1
ATOM 577 C C . GLN A 1 69 ? 11.866 -2.522 29.078 1.00 85.06 69 GLN A C 1
ATOM 579 O O . GLN A 1 69 ? 10.793 -2.141 28.615 1.00 85.06 69 GLN A O 1
ATOM 584 N N . GLU A 1 70 ? 12.818 -1.652 29.421 1.00 86.69 70 GLU A N 1
ATOM 585 C CA . GLU A 1 70 ? 12.708 -0.201 29.223 1.00 86.69 70 GLU A CA 1
ATOM 586 C C . GLU A 1 70 ? 12.531 0.144 27.739 1.00 86.69 70 GLU A C 1
ATOM 588 O O . GLU A 1 70 ? 11.658 0.936 27.373 1.00 86.69 70 GLU A O 1
ATOM 593 N N . THR A 1 71 ? 13.318 -0.490 26.870 1.00 79.25 71 THR A N 1
ATOM 594 C CA . THR A 1 71 ? 13.244 -0.292 25.418 1.00 79.25 71 THR A CA 1
ATOM 595 C C . THR A 1 71 ? 11.883 -0.739 24.883 1.00 79.25 71 THR A C 1
ATOM 597 O O . THR A 1 71 ? 11.224 0.010 24.157 1.00 79.25 71 THR A O 1
ATOM 600 N N . MET A 1 72 ? 11.404 -1.910 25.314 1.00 86.69 72 MET A N 1
ATOM 601 C CA . MET A 1 72 ? 10.078 -2.437 24.981 1.00 86.69 72 MET A CA 1
ATOM 602 C C . MET A 1 72 ? 8.961 -1.486 25.434 1.00 86.69 72 MET A C 1
ATOM 604 O O . MET A 1 72 ? 8.083 -1.138 24.643 1.00 86.69 72 MET A O 1
ATOM 608 N N . LEU A 1 73 ? 8.991 -1.017 26.685 1.00 86.69 73 LEU A N 1
ATOM 609 C CA . LEU A 1 73 ? 7.989 -0.092 27.226 1.00 86.69 73 LEU A CA 1
ATOM 610 C C . LEU A 1 73 ? 8.030 1.273 26.528 1.00 86.69 73 LEU A C 1
ATOM 612 O O . LEU A 1 73 ? 6.991 1.906 26.330 1.00 86.69 73 LEU A O 1
ATOM 616 N N . THR A 1 74 ? 9.213 1.730 26.122 1.00 85.31 74 THR A N 1
ATOM 617 C CA . THR A 1 74 ? 9.387 2.975 25.365 1.00 85.31 74 THR A CA 1
ATOM 618 C C . THR A 1 74 ? 8.760 2.856 23.979 1.00 85.31 74 THR A C 1
ATOM 620 O O . THR A 1 74 ? 8.000 3.738 23.569 1.00 85.31 74 THR A O 1
ATOM 623 N N . GLN A 1 75 ? 8.979 1.731 23.296 1.00 76.31 75 GLN A N 1
ATOM 624 C CA . GLN A 1 75 ? 8.334 1.421 22.020 1.00 76.31 75 GLN A CA 1
ATOM 625 C C . GLN A 1 75 ? 6.809 1.310 22.168 1.00 76.31 75 GLN A C 1
ATOM 627 O O . GLN A 1 75 ? 6.069 1.875 21.360 1.00 76.31 75 GLN A O 1
ATOM 632 N N . GLN A 1 76 ? 6.313 0.652 23.221 1.00 79.88 76 GLN A N 1
ATOM 633 C CA . GLN A 1 76 ? 4.875 0.566 23.499 1.00 79.88 76 GLN A CA 1
ATOM 634 C C . GLN A 1 76 ? 4.253 1.943 23.764 1.00 79.88 76 GLN A C 1
ATOM 636 O O . GLN A 1 76 ? 3.205 2.267 23.205 1.00 79.88 76 GLN A O 1
ATOM 641 N N . ASN A 1 77 ? 4.908 2.791 24.560 1.00 84.19 77 ASN A N 1
ATOM 642 C CA . ASN A 1 77 ? 4.448 4.157 24.809 1.00 84.19 77 ASN A CA 1
ATOM 643 C C . ASN A 1 77 ? 4.437 5.007 23.535 1.00 84.19 77 ASN A C 1
ATOM 645 O O . ASN A 1 77 ? 3.507 5.790 23.335 1.00 84.19 77 ASN A O 1
ATOM 649 N N . ALA A 1 78 ? 5.434 4.854 22.661 1.00 76.81 78 ALA A N 1
ATOM 650 C CA . ALA A 1 78 ? 5.447 5.521 21.362 1.00 76.81 78 ALA A CA 1
ATOM 651 C C . ALA A 1 78 ? 4.235 5.102 20.510 1.00 76.81 78 ALA A C 1
ATOM 653 O O . ALA A 1 78 ? 3.505 5.971 20.029 1.00 76.81 78 ALA A O 1
ATOM 654 N N . LYS A 1 79 ? 3.945 3.793 20.429 1.00 73.25 79 LYS A N 1
ATOM 655 C CA . LYS A 1 79 ? 2.761 3.255 19.731 1.00 73.25 79 LYS A CA 1
ATOM 656 C C . LYS A 1 79 ? 1.446 3.794 20.309 1.00 73.25 79 LYS A C 1
ATOM 658 O O . LYS A 1 79 ? 0.556 4.194 19.559 1.00 73.25 79 LYS A O 1
ATOM 663 N N . LEU A 1 80 ? 1.319 3.857 21.638 1.00 80.50 80 LEU A N 1
ATOM 664 C CA . LEU A 1 80 ? 0.122 4.385 22.305 1.00 80.50 80 LEU A CA 1
ATOM 665 C C . LEU A 1 80 ? -0.074 5.886 22.064 1.00 80.50 80 LEU A C 1
ATOM 667 O O . LEU A 1 80 ? -1.199 6.323 21.818 1.00 80.50 80 LEU A O 1
ATOM 671 N N . ARG A 1 81 ? 1.003 6.681 22.103 1.00 81.81 81 ARG A N 1
ATOM 672 C CA . ARG A 1 81 ? 0.944 8.120 21.797 1.00 81.81 81 ARG A CA 1
ATOM 673 C C . ARG A 1 81 ? 0.511 8.365 20.358 1.00 81.81 81 ARG A C 1
ATOM 675 O O . ARG A 1 81 ? -0.336 9.221 20.123 1.00 81.81 81 ARG A O 1
ATOM 682 N N . GLU A 1 82 ? 1.035 7.588 19.416 1.00 75.81 82 GLU A N 1
ATOM 683 C CA . GLU A 1 82 ? 0.637 7.667 18.012 1.00 75.81 82 GLU A CA 1
ATOM 684 C C . GLU A 1 82 ? -0.844 7.289 17.825 1.00 75.81 82 GLU A C 1
ATOM 686 O O . GLU A 1 82 ? -1.599 8.005 17.165 1.00 75.81 82 GLU A O 1
ATOM 691 N N . ALA A 1 83 ? -1.307 6.219 18.481 1.00 73.62 83 ALA A N 1
ATOM 692 C CA . ALA A 1 83 ? -2.713 5.818 18.458 1.00 73.62 83 ALA A CA 1
ATOM 693 C C . ALA A 1 83 ? -3.644 6.887 19.060 1.00 73.62 83 ALA A C 1
ATOM 695 O O . ALA A 1 83 ? -4.720 7.151 18.515 1.00 73.62 83 ALA A O 1
ATOM 696 N N . LEU A 1 84 ? -3.231 7.534 20.155 1.00 78.56 84 LEU A N 1
ATOM 697 C CA . LEU A 1 84 ? -3.958 8.658 20.747 1.00 78.56 84 LEU A CA 1
ATOM 698 C C . LEU A 1 84 ? -3.997 9.866 19.811 1.00 78.56 84 LEU A C 1
ATOM 700 O O . LEU A 1 84 ? -5.069 10.443 19.650 1.00 78.56 84 LEU A O 1
ATOM 704 N N . ALA A 1 85 ? -2.883 10.212 19.161 1.00 78.62 85 ALA A N 1
ATOM 705 C CA . ALA A 1 85 ? -2.827 11.304 18.193 1.00 78.62 85 ALA A CA 1
ATOM 706 C C . ALA A 1 85 ? -3.759 11.047 16.996 1.00 78.62 85 ALA A C 1
ATOM 708 O O . ALA A 1 85 ? -4.561 11.915 16.648 1.00 78.62 85 ALA A O 1
ATOM 709 N N . ARG A 1 86 ? -3.754 9.827 16.433 1.00 74.19 86 ARG A N 1
ATOM 710 C CA . ARG A 1 86 ? -4.696 9.412 15.373 1.00 74.19 86 ARG A CA 1
ATOM 711 C C . ARG A 1 86 ? -6.149 9.537 15.826 1.00 74.19 86 ARG A C 1
ATOM 713 O O . ARG A 1 86 ? -6.991 10.087 15.118 1.00 74.19 86 ARG A O 1
ATOM 720 N N . ARG A 1 87 ? -6.453 9.061 17.037 1.00 74.75 87 ARG A N 1
ATOM 721 C CA . ARG A 1 87 ? -7.799 9.156 17.610 1.00 74.75 87 ARG A CA 1
ATOM 722 C C . ARG A 1 87 ? -8.219 10.607 17.824 1.00 74.75 87 ARG A C 1
ATOM 724 O O . ARG A 1 87 ? -9.346 10.957 17.501 1.00 74.75 87 ARG A O 1
ATOM 731 N N . GLN A 1 88 ? -7.343 11.449 18.361 1.00 78.75 88 GLN A N 1
ATOM 732 C CA . GLN A 1 88 ? -7.618 12.873 18.529 1.00 78.75 88 GLN A CA 1
ATOM 733 C C . GLN A 1 88 ? -7.876 13.539 17.178 1.00 78.75 88 GLN A C 1
ATOM 735 O O . GLN A 1 88 ? -8.860 14.260 17.066 1.00 78.75 88 GLN A O 1
ATOM 740 N N . ALA A 1 89 ? -7.095 13.228 16.141 1.00 70.06 89 ALA A N 1
ATOM 741 C CA . ALA A 1 89 ? -7.316 13.744 14.791 1.00 70.06 89 ALA A CA 1
ATOM 742 C C . ALA A 1 89 ? -8.703 13.374 14.231 1.00 70.06 89 ALA A C 1
ATOM 744 O O . ALA A 1 89 ? -9.369 14.226 13.650 1.00 70.06 89 ALA A O 1
ATOM 745 N N . LEU A 1 90 ? -9.197 12.154 14.480 1.00 66.88 90 LEU A N 1
ATOM 746 C CA . LEU A 1 90 ? -10.555 11.746 14.082 1.00 66.88 90 LEU A CA 1
ATOM 747 C C . LEU A 1 90 ? -11.671 12.569 14.746 1.00 66.88 90 LEU A C 1
ATOM 749 O O . LEU A 1 90 ? -12.735 12.734 14.155 1.00 66.88 90 LEU A O 1
ATOM 753 N N . PHE A 1 91 ? -11.460 13.053 15.974 1.00 66.75 91 PHE A N 1
ATOM 754 C CA . PHE A 1 91 ? -12.483 13.760 16.758 1.00 66.75 91 PHE A CA 1
ATOM 755 C C . PHE A 1 91 ? -12.267 15.279 16.854 1.00 66.75 91 PHE A C 1
ATOM 757 O O . PHE A 1 91 ? -13.163 15.983 17.317 1.00 66.75 91 PHE A O 1
ATOM 764 N N . ALA A 1 92 ? -11.101 15.788 16.447 1.00 61.56 92 ALA A N 1
ATOM 765 C CA . ALA A 1 92 ? -10.753 17.207 16.503 1.00 61.56 92 ALA A CA 1
ATOM 766 C C . ALA A 1 92 ? -11.376 18.026 15.362 1.00 61.56 92 ALA A C 1
ATOM 768 O O . ALA A 1 92 ? -11.509 19.243 15.487 1.00 61.56 92 ALA A O 1
ATOM 769 N N . LEU A 1 93 ? -11.777 17.382 14.262 1.00 57.41 93 LEU A N 1
ATOM 770 C CA . LEU A 1 93 ? -12.362 18.062 13.110 1.00 57.41 93 LEU A CA 1
ATOM 771 C C . LEU A 1 93 ? -13.898 18.162 13.213 1.00 57.41 93 LEU A C 1
ATOM 773 O O . LEU A 1 93 ? -14.563 17.156 13.461 1.00 57.41 93 LEU A O 1
ATOM 777 N N . PRO A 1 94 ? -14.497 19.348 12.972 1.00 51.59 94 PRO A N 1
ATOM 778 C CA . PRO A 1 94 ? -15.952 19.522 12.911 1.00 51.59 94 PRO A CA 1
ATOM 779 C C . PRO A 1 94 ? -16.578 18.942 11.629 1.00 51.59 94 PRO A C 1
ATOM 781 O O . PRO A 1 94 ? -17.797 18.994 11.452 1.00 51.59 94 PRO A O 1
ATOM 784 N N . THR A 1 95 ? -15.770 18.388 10.726 1.00 49.62 95 THR A N 1
ATOM 785 C CA . THR A 1 95 ? -16.225 17.760 9.488 1.00 49.62 95 THR A CA 1
ATOM 786 C C . THR A 1 95 ? -16.847 16.410 9.818 1.00 49.62 95 THR A C 1
ATOM 788 O O . THR A 1 95 ? -16.169 15.497 10.286 1.00 49.62 95 THR A O 1
ATOM 791 N N . GLN A 1 96 ? -18.157 16.277 9.592 1.00 47.94 96 GLN A N 1
ATOM 792 C CA . GLN A 1 96 ? -18.826 14.983 9.665 1.00 47.94 96 GLN A CA 1
ATOM 793 C C . GLN A 1 96 ? -18.071 14.021 8.748 1.00 47.94 96 GLN A C 1
ATOM 795 O O . GLN A 1 96 ? -18.003 14.267 7.543 1.00 47.94 96 GLN A O 1
ATOM 800 N N . LEU A 1 97 ? -17.492 12.955 9.318 1.00 50.72 97 LEU A N 1
ATOM 801 C CA . LEU A 1 97 ? -17.046 11.808 8.532 1.00 50.72 97 LEU A CA 1
ATOM 802 C C . LEU A 1 97 ? -18.187 11.500 7.557 1.00 50.72 97 LEU A C 1
ATOM 804 O O . LEU A 1 97 ? -19.323 11.351 8.033 1.00 50.72 97 LEU A O 1
ATOM 808 N N . PRO A 1 98 ? -17.944 11.503 6.232 1.00 50.94 98 PRO A N 1
ATOM 809 C CA . PRO A 1 98 ? -19.011 11.271 5.279 1.00 50.94 98 PRO A CA 1
ATOM 810 C C . PRO A 1 98 ? -19.706 9.977 5.706 1.00 50.94 98 PRO A C 1
ATOM 812 O O . PRO A 1 98 ? -19.012 8.992 5.981 1.00 50.94 98 PRO A O 1
ATOM 815 N N . PRO A 1 99 ? -21.042 9.988 5.882 1.00 48.56 99 PRO A N 1
ATOM 816 C CA . PRO A 1 99 ? -21.754 8.812 6.349 1.00 48.56 99 PRO A CA 1
ATOM 817 C C . PRO A 1 99 ? -21.343 7.666 5.439 1.00 48.56 99 PRO A C 1
ATOM 819 O O . PRO A 1 99 ? -21.434 7.820 4.221 1.00 48.56 99 PRO A O 1
ATOM 822 N N . PHE A 1 100 ? -20.833 6.583 6.037 1.00 51.16 100 PHE A N 1
ATOM 823 C CA . PHE A 1 100 ? -20.461 5.354 5.341 1.00 51.16 100 PHE A CA 1
ATOM 824 C C . PHE A 1 100 ? -21.642 4.988 4.442 1.00 51.16 100 PHE A C 1
ATOM 826 O O . PHE A 1 100 ? -22.659 4.469 4.910 1.00 51.16 100 PHE A O 1
ATOM 833 N N . ARG A 1 101 ? -21.568 5.358 3.162 1.00 54.19 101 ARG A N 1
ATOM 834 C CA . ARG A 1 101 ? -22.536 4.886 2.187 1.00 54.19 101 ARG A CA 1
ATOM 835 C C . ARG A 1 101 ? -22.275 3.393 2.095 1.00 54.19 101 ARG A C 1
ATOM 837 O O . ARG A 1 101 ? -21.117 2.977 2.148 1.00 54.19 101 ARG A O 1
ATOM 844 N N . LEU A 1 102 ? -23.347 2.602 2.044 1.00 57.78 102 LEU A N 1
ATOM 845 C CA . LEU A 1 102 ? -23.262 1.194 1.660 1.00 57.78 102 LEU A CA 1
ATOM 846 C C . LEU A 1 102 ? -22.255 1.111 0.512 1.00 57.78 102 LEU A C 1
ATOM 848 O O . LEU A 1 102 ? -22.411 1.846 -0.466 1.00 57.78 102 LEU A O 1
ATOM 852 N N . ALA A 1 103 ? -21.175 0.355 0.725 1.00 68.31 103 ALA A N 1
ATOM 853 C CA . ALA A 1 103 ? -20.087 0.268 -0.235 1.00 68.31 103 ALA A CA 1
ATOM 854 C C . ALA A 1 103 ? -20.691 -0.038 -1.610 1.00 68.31 103 ALA A C 1
ATOM 856 O O . ALA A 1 103 ? -21.608 -0.858 -1.706 1.00 68.31 103 ALA A O 1
ATOM 857 N N . ASP A 1 104 ? -20.246 0.697 -2.629 1.00 83.50 104 ASP A N 1
ATOM 858 C CA . ASP A 1 104 ? -20.780 0.584 -3.984 1.00 83.50 104 ASP A CA 1
ATOM 859 C C . ASP A 1 104 ? -20.832 -0.901 -4.395 1.00 83.50 104 ASP A C 1
ATOM 861 O O . ASP A 1 104 ? -19.821 -1.590 -4.227 1.00 83.50 104 ASP A O 1
ATOM 865 N N . PRO A 1 105 ? -21.971 -1.423 -4.895 1.00 88.44 105 PRO A N 1
ATOM 866 C CA . PRO A 1 105 ? -22.118 -2.846 -5.203 1.00 88.44 105 PRO A CA 1
ATOM 867 C C . PRO A 1 105 ? -21.037 -3.397 -6.137 1.00 88.44 105 PRO A C 1
ATOM 869 O O . PRO A 1 105 ? -20.700 -4.574 -6.038 1.00 88.44 105 PRO A O 1
ATOM 872 N N . ARG A 1 106 ? -20.444 -2.548 -6.989 1.00 89.50 106 ARG A N 1
ATOM 873 C CA . ARG A 1 106 ? -19.328 -2.922 -7.873 1.00 89.50 106 ARG A CA 1
ATOM 874 C C . ARG A 1 106 ? -18.116 -3.452 -7.103 1.00 89.50 106 ARG A C 1
ATOM 876 O O . ARG A 1 106 ? -17.388 -4.287 -7.619 1.00 89.50 106 ARG A O 1
ATOM 883 N N . LEU A 1 107 ? -17.917 -3.033 -5.852 1.00 91.50 107 LEU A N 1
ATOM 884 C CA . LEU A 1 107 ? -16.818 -3.498 -4.992 1.00 91.50 107 LEU A CA 1
ATOM 885 C C . LEU A 1 107 ? -16.975 -4.952 -4.516 1.00 91.50 107 LEU A C 1
ATOM 887 O O . LEU A 1 107 ? -16.052 -5.487 -3.907 1.00 91.50 107 LEU A O 1
ATOM 891 N N . TYR A 1 108 ? -18.124 -5.574 -4.781 1.00 92.06 108 TYR A N 1
ATOM 892 C CA . TYR A 1 108 ? -18.406 -6.983 -4.500 1.00 92.06 108 TYR A CA 1
ATOM 893 C C . TYR A 1 108 ? -18.506 -7.829 -5.781 1.00 92.06 108 TYR A C 1
ATOM 895 O O . TYR A 1 108 ? -18.811 -9.017 -5.704 1.00 92.06 108 TYR A O 1
ATOM 903 N N . ASP A 1 109 ? -18.288 -7.226 -6.954 1.00 92.62 109 ASP A N 1
ATOM 904 C CA . ASP A 1 109 ? -18.337 -7.907 -8.247 1.00 92.62 109 ASP A CA 1
ATOM 905 C C . ASP A 1 109 ? -16.924 -8.294 -8.702 1.00 92.62 109 ASP A C 1
ATOM 907 O O . ASP A 1 109 ? -16.129 -7.452 -9.120 1.00 92.62 109 ASP A O 1
ATOM 911 N N . ASN A 1 110 ? -16.620 -9.591 -8.667 1.00 92.12 110 ASN A N 1
ATOM 912 C CA . ASN A 1 110 ? -15.313 -10.123 -9.054 1.00 92.12 110 ASN A CA 1
ATOM 913 C C . ASN A 1 110 ? -14.918 -9.777 -10.499 1.00 92.12 110 ASN A C 1
ATOM 915 O O . ASN A 1 110 ? -13.731 -9.595 -10.766 1.00 92.12 110 ASN A O 1
ATOM 919 N N . VAL A 1 111 ? -15.880 -9.661 -11.425 1.00 93.25 111 VAL A N 1
ATOM 920 C CA . VAL A 1 111 ? -15.594 -9.300 -12.825 1.00 93.25 111 VAL A CA 1
ATOM 921 C C . VAL A 1 111 ? -15.131 -7.851 -12.901 1.00 93.25 111 VAL A C 1
ATOM 923 O O . VAL A 1 111 ? -14.129 -7.554 -13.551 1.00 93.25 111 VAL A O 1
ATOM 926 N N . PHE A 1 112 ? -15.816 -6.957 -12.184 1.00 93.25 112 PHE A N 1
ATOM 927 C CA . PHE A 1 112 ? -15.391 -5.568 -12.053 1.00 93.25 112 PHE A CA 1
ATOM 928 C C . PHE A 1 112 ? -13.991 -5.475 -11.438 1.00 93.25 112 PHE A C 1
ATOM 930 O O . PHE A 1 112 ? -13.136 -4.779 -11.983 1.00 93.25 112 PHE A O 1
ATOM 937 N N . LEU A 1 113 ? -13.734 -6.189 -10.337 1.00 95.19 113 LEU A N 1
ATOM 938 C CA . LEU A 1 113 ? -12.443 -6.135 -9.646 1.00 95.19 113 LEU A CA 1
ATOM 939 C C . LEU A 1 113 ? -11.288 -6.613 -10.540 1.00 95.19 113 LEU A C 1
ATOM 941 O O . LEU A 1 113 ? -10.278 -5.918 -10.643 1.00 95.19 113 LEU A O 1
ATOM 945 N N . LEU A 1 114 ? -11.449 -7.747 -11.231 1.00 95.00 114 LEU A N 1
ATOM 946 C CA . LEU A 1 114 ? -10.447 -8.265 -12.170 1.00 95.00 114 LEU A CA 1
ATOM 947 C C . LEU A 1 114 ? -10.189 -7.291 -13.321 1.00 95.00 114 LEU A C 1
ATOM 949 O O . LEU A 1 114 ? -9.034 -6.996 -13.623 1.00 95.00 114 LEU A O 1
ATOM 953 N N . HIS A 1 115 ? -11.249 -6.721 -13.899 1.00 95.31 115 HIS A N 1
ATOM 954 C CA . HIS A 1 115 ? -11.119 -5.717 -14.952 1.00 95.31 115 HIS A CA 1
ATOM 955 C C . HIS A 1 115 ? -10.317 -4.493 -14.483 1.00 95.31 115 HIS A C 1
ATOM 957 O O . HIS A 1 115 ? -9.455 -4.006 -15.213 1.00 95.31 115 HIS A O 1
ATOM 963 N N . GLN A 1 116 ? -10.554 -4.002 -13.260 1.00 95.44 116 GLN A N 1
ATOM 964 C CA . GLN A 1 116 ? -9.779 -2.884 -12.708 1.00 95.44 116 GLN A CA 1
ATOM 965 C C . GLN A 1 116 ? -8.304 -3.250 -12.498 1.00 95.44 116 GLN A C 1
ATOM 967 O O . GLN A 1 116 ? -7.429 -2.422 -12.763 1.00 95.44 116 GLN A O 1
ATOM 972 N N . VAL A 1 117 ? -8.014 -4.480 -12.062 1.00 95.75 117 VAL A N 1
ATOM 973 C CA . VAL A 1 117 ? -6.641 -4.991 -11.931 1.00 95.75 117 VAL A CA 1
ATOM 974 C C . VAL A 1 117 ? -5.932 -5.001 -13.282 1.00 95.75 117 VAL A C 1
ATOM 976 O O . VAL A 1 117 ? -4.868 -4.394 -13.408 1.00 95.75 117 VAL A O 1
ATOM 979 N N . GLU A 1 118 ? -6.529 -5.620 -14.298 1.00 95.75 118 GLU A N 1
ATOM 980 C CA . GLU A 1 118 ? -5.955 -5.701 -15.646 1.00 95.75 118 GLU A CA 1
ATOM 981 C C . GLU A 1 118 ? -5.736 -4.312 -16.256 1.00 95.75 118 GLU A C 1
ATOM 983 O O . GLU A 1 118 ? -4.621 -3.988 -16.672 1.00 95.75 118 GLU A O 1
ATOM 988 N N . ALA A 1 119 ? -6.762 -3.455 -16.225 1.00 95.12 119 ALA A N 1
ATOM 989 C CA . ALA A 1 119 ? -6.687 -2.096 -16.753 1.00 95.12 119 ALA A CA 1
ATOM 990 C C . ALA A 1 119 ? -5.608 -1.259 -16.048 1.00 95.12 119 ALA A C 1
ATOM 992 O O . ALA A 1 119 ? -4.895 -0.481 -16.685 1.00 95.12 119 ALA A O 1
ATOM 993 N N . THR A 1 120 ? -5.444 -1.431 -14.734 1.00 95.69 120 THR A N 1
ATOM 994 C CA . THR A 1 120 ? -4.417 -0.720 -13.964 1.00 95.69 120 THR A CA 1
ATOM 995 C C . THR A 1 120 ? -3.015 -1.208 -14.302 1.00 95.69 120 THR A C 1
ATOM 997 O O . THR A 1 120 ? -2.116 -0.387 -14.487 1.00 95.69 120 THR A O 1
ATOM 1000 N N . LEU A 1 121 ? -2.808 -2.524 -14.398 1.00 96.00 121 LEU A N 1
ATOM 1001 C CA . LEU A 1 121 ? -1.509 -3.089 -14.768 1.00 96.00 121 LEU A CA 1
ATOM 1002 C C . LEU A 1 121 ? -1.100 -2.646 -16.176 1.00 96.00 121 LEU A C 1
ATOM 1004 O O . LEU A 1 121 ? 0.039 -2.212 -16.369 1.00 96.00 121 LEU A O 1
ATOM 1008 N N . GLN A 1 122 ? -2.041 -2.670 -17.125 1.00 96.38 122 GLN A N 1
ATOM 1009 C CA . GLN A 1 122 ? -1.827 -2.148 -18.470 1.00 96.38 122 GLN A CA 1
ATOM 1010 C C . GLN A 1 122 ? -1.474 -0.656 -18.427 1.00 96.38 122 GLN A C 1
ATOM 1012 O O . GLN A 1 122 ? -0.423 -0.259 -18.931 1.00 96.38 122 GLN A O 1
ATOM 1017 N N . CYS A 1 123 ? -2.274 0.160 -17.734 1.00 94.75 123 CYS A N 1
ATOM 1018 C CA . CYS A 1 123 ? -2.027 1.593 -17.597 1.00 94.75 123 CYS A CA 1
ATOM 1019 C C . CYS A 1 123 ? -0.643 1.897 -17.007 1.00 94.75 123 CYS A C 1
ATOM 1021 O O . CYS A 1 123 ? 0.065 2.756 -17.534 1.00 94.75 123 CYS A O 1
ATOM 1023 N N . LEU A 1 124 ? -0.224 1.202 -15.947 1.00 96.56 124 LEU A N 1
ATOM 1024 C CA . LEU A 1 124 ? 1.099 1.395 -15.353 1.00 96.56 124 LEU A CA 1
ATOM 1025 C C . LEU A 1 124 ? 2.216 1.054 -16.347 1.00 96.56 124 LEU A C 1
ATOM 1027 O O . LEU A 1 124 ? 3.178 1.813 -16.460 1.00 96.56 124 LEU A O 1
ATOM 1031 N N . SER A 1 125 ? 2.072 -0.044 -17.093 1.00 95.56 125 SER A N 1
ATOM 1032 C CA . SER A 1 125 ? 3.068 -0.477 -18.079 1.00 95.56 125 SER A CA 1
ATOM 1033 C C . SER A 1 125 ? 3.197 0.472 -19.276 1.00 95.56 125 SER A C 1
ATOM 1035 O O . SER A 1 125 ? 4.302 0.685 -19.769 1.00 95.56 125 SER A O 1
ATOM 1037 N N . GLU A 1 126 ? 2.092 1.082 -19.707 1.00 95.81 126 GLU A N 1
ATOM 1038 C CA . GLU A 1 126 ? 2.050 1.943 -20.892 1.00 95.81 126 GLU A CA 1
ATOM 1039 C C . GLU A 1 126 ? 2.349 3.412 -20.575 1.00 95.81 126 GLU A C 1
ATOM 1041 O O . GLU A 1 126 ? 2.905 4.116 -21.412 1.00 95.81 126 GLU A O 1
ATOM 1046 N N . THR A 1 127 ? 1.989 3.902 -19.384 1.00 95.75 127 THR A N 1
ATOM 1047 C CA . THR A 1 127 ? 2.057 5.344 -19.079 1.00 95.75 127 THR A CA 1
ATOM 1048 C C . THR A 1 127 ? 3.279 5.745 -18.265 1.00 95.75 127 THR A C 1
ATOM 1050 O O . THR A 1 127 ? 3.833 6.819 -18.502 1.00 95.75 127 THR A O 1
ATOM 1053 N N . VAL A 1 128 ? 3.734 4.904 -17.330 1.00 96.25 128 VAL A N 1
ATOM 1054 C CA . VAL A 1 128 ? 4.821 5.284 -16.417 1.00 96.25 128 VAL A CA 1
ATOM 1055 C C . VAL A 1 128 ? 6.178 5.335 -17.133 1.00 96.25 128 VAL A C 1
ATOM 1057 O O . VAL A 1 128 ? 6.836 6.373 -17.033 1.00 96.25 128 VAL A O 1
ATOM 1060 N N . PRO A 1 129 ? 6.615 4.315 -17.906 1.00 96.25 129 PRO A N 1
ATOM 1061 C CA . PRO A 1 129 ? 7.928 4.366 -18.552 1.00 96.25 129 PRO A CA 1
ATOM 1062 C C . PRO A 1 129 ? 8.095 5.549 -19.523 1.00 96.25 129 PRO A C 1
ATOM 1064 O O . PRO A 1 129 ? 9.111 6.240 -19.419 1.00 96.25 129 PRO A O 1
ATOM 1067 N N . PRO A 1 130 ? 7.124 5.870 -20.408 1.00 96.31 130 PRO A N 1
ATOM 1068 C CA . PRO A 1 130 ? 7.240 7.044 -21.274 1.00 96.31 130 PRO A CA 1
ATOM 1069 C C . PRO A 1 130 ? 7.257 8.366 -20.503 1.00 96.31 130 PRO A C 1
ATOM 1071 O O . PRO A 1 130 ? 8.034 9.257 -20.842 1.00 96.31 130 PRO A O 1
ATOM 1074 N N . ALA A 1 131 ? 6.450 8.496 -19.442 1.00 95.50 131 ALA A N 1
ATOM 1075 C CA . ALA A 1 131 ? 6.438 9.699 -18.608 1.00 95.50 131 ALA A CA 1
ATOM 1076 C C . ALA A 1 131 ? 7.782 9.938 -17.897 1.00 95.50 131 ALA A C 1
ATOM 1078 O O . ALA A 1 131 ? 8.146 11.083 -17.632 1.00 95.50 131 ALA A O 1
ATOM 1079 N N . LEU A 1 132 ? 8.532 8.867 -17.621 1.00 96.75 132 LEU A N 1
ATOM 1080 C CA . LEU A 1 132 ? 9.832 8.902 -16.949 1.00 96.75 132 LEU A CA 1
ATOM 1081 C C . LEU A 1 132 ? 11.031 8.823 -17.904 1.00 96.75 132 LEU A C 1
ATOM 1083 O O . LEU A 1 132 ? 12.168 8.791 -17.435 1.00 96.75 132 LEU A O 1
ATOM 1087 N N . ALA A 1 133 ? 10.816 8.820 -19.223 1.00 95.06 133 ALA A N 1
ATOM 1088 C CA . ALA A 1 133 ? 11.885 8.632 -20.210 1.00 95.06 133 ALA A CA 1
ATOM 1089 C C . ALA A 1 133 ? 13.025 9.661 -20.078 1.00 95.06 133 ALA A C 1
ATOM 1091 O O . ALA A 1 133 ? 14.188 9.331 -20.300 1.00 95.06 133 ALA A O 1
ATOM 1092 N N . HIS A 1 134 ? 12.691 10.887 -19.667 1.00 93.25 134 HIS A N 1
ATOM 1093 C CA . HIS A 1 134 ? 13.637 11.992 -19.476 1.00 93.25 134 HIS A CA 1
ATOM 1094 C C . HIS A 1 134 ? 13.907 12.308 -17.997 1.00 93.25 134 HIS A C 1
ATOM 1096 O O . HIS A 1 134 ? 14.607 13.271 -17.697 1.00 93.25 134 HIS A O 1
ATOM 1102 N N . ALA A 1 135 ? 13.338 11.535 -17.067 1.00 93.75 135 ALA A N 1
ATOM 1103 C CA . ALA A 1 135 ? 13.542 11.751 -15.642 1.00 93.75 135 ALA A CA 1
ATOM 1104 C C . ALA A 1 135 ? 14.935 11.263 -15.223 1.00 93.75 135 ALA A C 1
ATOM 1106 O O . ALA A 1 135 ? 15.364 10.156 -15.574 1.00 93.75 135 ALA A O 1
ATOM 1107 N N . HIS A 1 136 ? 15.633 12.079 -14.436 1.00 93.00 136 HIS A N 1
ATOM 1108 C CA . HIS A 1 136 ? 16.929 11.708 -13.886 1.00 93.00 136 HIS A CA 1
ATOM 1109 C C . HIS A 1 136 ? 16.754 10.846 -12.627 1.00 93.00 136 HIS A C 1
ATOM 1111 O O . HIS A 1 136 ? 15.864 11.121 -11.822 1.00 93.00 136 HIS A O 1
ATOM 1117 N N . PRO A 1 137 ? 17.567 9.788 -12.452 1.00 94.62 137 PRO A N 1
ATOM 1118 C CA . PRO A 1 137 ? 17.584 9.035 -11.207 1.00 94.62 137 PRO A CA 1
ATOM 1119 C C . PRO A 1 137 ? 18.089 9.892 -10.042 1.00 94.62 137 PRO A C 1
ATOM 1121 O O . PRO A 1 137 ? 19.132 10.535 -10.146 1.00 94.62 137 PRO A O 1
ATOM 1124 N N . GLU A 1 138 ? 17.401 9.814 -8.912 1.00 95.12 138 GLU A N 1
ATOM 1125 C CA . GLU A 1 138 ? 17.762 10.449 -7.648 1.00 95.12 138 GLU A CA 1
ATOM 1126 C C . GLU A 1 138 ? 17.719 9.431 -6.508 1.00 95.12 138 GLU A C 1
ATOM 1128 O O . GLU A 1 138 ? 16.889 8.519 -6.503 1.00 95.12 138 GLU A O 1
ATOM 1133 N N . MET A 1 139 ? 18.598 9.589 -5.518 1.00 96.00 139 MET A N 1
ATOM 1134 C CA . MET A 1 139 ? 18.625 8.722 -4.341 1.00 96.00 139 MET A CA 1
ATOM 1135 C C . MET A 1 139 ? 17.818 9.334 -3.197 1.00 96.00 139 MET A C 1
ATOM 1137 O O . MET A 1 139 ? 18.201 10.361 -2.640 1.00 96.00 139 MET A O 1
ATOM 1141 N N . LEU A 1 140 ? 16.740 8.665 -2.791 1.00 93.25 140 LEU A N 1
ATOM 1142 C CA . LEU A 1 140 ? 15.876 9.078 -1.686 1.00 93.25 140 LEU A CA 1
ATOM 1143 C C . LEU A 1 140 ? 15.789 7.954 -0.654 1.00 93.25 140 LEU A C 1
ATOM 1145 O O . LEU A 1 140 ? 15.230 6.899 -0.925 1.00 93.25 140 LEU A O 1
ATOM 1149 N N . ARG A 1 141 ? 16.344 8.165 0.548 1.00 90.69 141 ARG A N 1
ATOM 1150 C CA . ARG A 1 141 ? 16.288 7.196 1.669 1.00 90.69 141 ARG A CA 1
ATOM 1151 C C . ARG A 1 141 ? 16.700 5.760 1.280 1.00 90.69 141 ARG A C 1
ATOM 1153 O O . ARG A 1 141 ? 16.078 4.799 1.717 1.00 90.69 141 ARG A O 1
ATOM 1160 N N . GLY A 1 142 ? 17.730 5.614 0.444 1.00 91.88 142 GLY A N 1
ATOM 1161 C CA . GLY A 1 142 ? 18.212 4.305 -0.027 1.00 91.88 142 GLY A CA 1
ATOM 1162 C C . GLY A 1 142 ? 17.468 3.732 -1.241 1.00 91.88 142 GLY A C 1
ATOM 1163 O O . GLY A 1 142 ? 17.859 2.684 -1.746 1.00 91.88 142 GLY A O 1
ATOM 1164 N N . TRP A 1 143 ? 16.452 4.428 -1.754 1.00 96.56 143 TRP A N 1
ATOM 1165 C CA . TRP A 1 143 ? 15.787 4.102 -3.013 1.00 96.56 143 TRP A CA 1
ATOM 1166 C C . TRP A 1 143 ? 16.404 4.897 -4.160 1.00 96.56 143 TRP A C 1
ATOM 1168 O O . TRP A 1 143 ? 16.554 6.113 -4.056 1.00 96.56 143 TRP A O 1
ATOM 1178 N N . SER A 1 144 ? 16.715 4.229 -5.267 1.00 96.94 144 SER A N 1
ATOM 1179 C CA . SER A 1 144 ? 16.947 4.881 -6.554 1.00 96.94 144 SER A CA 1
ATOM 1180 C C . SER A 1 144 ? 15.597 5.180 -7.188 1.00 96.94 144 SER A C 1
ATOM 1182 O O . SER A 1 144 ? 14.793 4.274 -7.391 1.00 96.94 144 SER A O 1
ATOM 1184 N N . THR A 1 145 ? 15.321 6.450 -7.451 1.00 96.88 145 THR A N 1
ATOM 1185 C CA . THR A 1 145 ? 13.994 6.930 -7.837 1.00 96.88 145 THR A CA 1
ATOM 1186 C C . THR A 1 145 ? 14.065 7.746 -9.114 1.00 96.88 145 THR A C 1
ATOM 1188 O O . THR A 1 145 ? 14.911 8.620 -9.253 1.00 96.88 145 THR A O 1
ATOM 1191 N N . LYS A 1 146 ? 13.155 7.493 -10.047 1.00 97.25 146 LYS A N 1
ATOM 1192 C CA . LYS A 1 146 ? 12.831 8.398 -11.149 1.00 97.25 146 LYS A CA 1
ATOM 1193 C C . LYS A 1 146 ? 11.414 8.868 -10.941 1.00 97.25 146 LYS A C 1
ATOM 1195 O O . LYS A 1 146 ? 10.528 8.052 -10.695 1.00 97.25 146 LYS A O 1
ATOM 1200 N N . HIS A 1 147 ? 11.187 10.164 -11.055 1.00 95.62 147 HIS A N 1
ATOM 1201 C CA . HIS A 1 147 ? 9.849 10.703 -10.924 1.00 95.62 147 HIS A CA 1
ATOM 1202 C C . HIS A 1 147 ? 9.632 11.881 -11.867 1.00 95.62 147 HIS A C 1
ATOM 1204 O O . HIS A 1 147 ? 10.571 12.573 -12.253 1.00 95.62 147 HIS A O 1
ATOM 1210 N N . ALA A 1 148 ? 8.380 12.086 -12.259 1.00 94.81 148 ALA A N 1
ATOM 1211 C CA . ALA A 1 148 ? 7.969 13.206 -13.090 1.00 94.81 148 ALA A CA 1
ATOM 1212 C C . ALA A 1 148 ? 6.562 13.648 -12.700 1.00 94.81 148 ALA A C 1
ATOM 1214 O O . ALA A 1 148 ? 5.723 12.829 -12.320 1.00 94.81 148 ALA A O 1
ATOM 1215 N N . CYS A 1 149 ? 6.300 14.945 -12.840 1.00 92.50 149 CYS A N 1
ATOM 1216 C CA . CYS A 1 149 ? 4.981 15.525 -12.636 1.00 92.50 149 CYS A CA 1
ATOM 1217 C C . CYS A 1 149 ? 4.487 16.091 -13.967 1.00 92.50 149 CYS A C 1
ATOM 1219 O O . CYS A 1 149 ? 5.119 16.984 -14.529 1.00 92.50 149 CYS A O 1
ATOM 1221 N N . ASN A 1 150 ? 3.373 15.578 -14.487 1.00 89.25 150 ASN A N 1
ATOM 1222 C CA . ASN A 1 150 ? 2.786 16.055 -15.738 1.00 89.25 150 ASN A CA 1
ATOM 1223 C C . ASN A 1 150 ? 1.257 16.005 -15.669 1.00 89.25 150 ASN A C 1
ATOM 1225 O O . ASN A 1 150 ? 0.685 14.987 -15.286 1.00 89.25 150 ASN A O 1
ATOM 1229 N N . GLY A 1 151 ? 0.590 17.103 -16.037 1.00 85.62 151 GLY A N 1
ATOM 1230 C CA . GLY A 1 151 ? -0.872 17.153 -16.136 1.00 85.62 151 GLY A CA 1
ATOM 1231 C C . GLY A 1 151 ? -1.607 16.866 -14.821 1.00 85.62 151 GLY A C 1
ATOM 1232 O O . GLY A 1 151 ? -2.670 16.256 -14.842 1.00 85.62 151 GLY A O 1
ATOM 1233 N N . GLY A 1 152 ? -1.033 17.250 -13.674 1.00 88.69 152 GLY A N 1
ATOM 1234 C CA . GLY A 1 152 ? -1.602 16.947 -12.353 1.00 88.69 152 GLY A CA 1
ATOM 1235 C C . GLY A 1 152 ? -1.438 15.487 -11.914 1.00 88.69 152 GLY A C 1
ATOM 1236 O O . GLY A 1 152 ? -2.050 15.073 -10.931 1.00 88.69 152 GLY A O 1
ATOM 1237 N N . LEU A 1 153 ? -0.615 14.710 -12.621 1.00 92.94 153 LEU A N 1
ATOM 1238 C CA . LEU A 1 153 ? -0.240 13.345 -12.269 1.00 92.94 153 LEU A CA 1
ATOM 1239 C C . LEU A 1 153 ? 1.234 13.296 -11.862 1.00 92.94 153 LEU A C 1
ATOM 1241 O O . LEU A 1 153 ? 2.072 13.975 -12.456 1.00 92.94 153 LEU A O 1
ATOM 1245 N N . VAL A 1 154 ? 1.538 12.461 -10.876 1.00 95.19 154 VAL A N 1
ATOM 1246 C CA . VAL A 1 154 ? 2.892 12.095 -10.461 1.00 95.19 154 VAL A CA 1
ATOM 1247 C C . VAL A 1 154 ? 3.146 10.660 -10.879 1.00 95.19 154 VAL A C 1
ATOM 1249 O O . VAL A 1 154 ? 2.360 9.765 -10.566 1.00 95.19 154 VAL A O 1
ATOM 1252 N N . TYR A 1 155 ? 4.257 10.458 -11.568 1.00 96.56 155 TYR A N 1
ATOM 1253 C CA . TYR A 1 155 ? 4.757 9.161 -11.997 1.00 96.56 155 TYR A CA 1
ATOM 1254 C C . TYR A 1 155 ? 6.021 8.863 -11.214 1.00 96.56 155 TYR A C 1
ATOM 1256 O O . TYR A 1 155 ? 6.850 9.760 -11.050 1.00 96.56 155 TYR A O 1
ATOM 1264 N N . VAL A 1 156 ? 6.172 7.631 -10.738 1.00 97.19 156 VAL A N 1
ATOM 1265 C CA . VAL A 1 156 ? 7.365 7.215 -10.001 1.00 97.19 156 VAL A CA 1
ATOM 1266 C C . VAL A 1 156 ? 7.767 5.795 -10.376 1.00 97.19 156 VAL A C 1
ATOM 1268 O O . VAL A 1 156 ? 6.926 4.905 -10.453 1.00 97.19 156 VAL A O 1
ATOM 1271 N N . ASP A 1 157 ? 9.064 5.590 -10.554 1.00 97.81 157 ASP A N 1
ATOM 1272 C CA . ASP A 1 157 ? 9.725 4.288 -10.551 1.00 97.81 157 ASP A CA 1
ATOM 1273 C C . ASP A 1 157 ? 10.796 4.328 -9.462 1.00 97.81 157 ASP A C 1
ATOM 1275 O O . ASP A 1 157 ? 11.712 5.150 -9.512 1.00 97.81 157 ASP A O 1
ATOM 1279 N N . ALA A 1 158 ? 10.640 3.501 -8.436 1.00 97.69 158 ALA A N 1
ATOM 1280 C CA . ALA A 1 158 ? 11.529 3.445 -7.288 1.00 97.69 158 ALA A CA 1
ATOM 1281 C C . ALA A 1 158 ? 12.068 2.026 -7.130 1.00 97.69 158 ALA A C 1
ATOM 1283 O O . ALA A 1 158 ? 11.301 1.071 -7.116 1.00 97.69 158 ALA A O 1
ATOM 1284 N N . THR A 1 159 ? 13.380 1.885 -6.971 1.00 97.12 159 THR A N 1
ATOM 1285 C CA . THR A 1 159 ? 14.050 0.596 -6.775 1.00 97.12 159 THR A CA 1
ATOM 1286 C C . THR A 1 159 ? 14.986 0.663 -5.573 1.00 97.12 159 THR A C 1
ATOM 1288 O O . THR A 1 159 ? 15.777 1.597 -5.448 1.00 97.12 159 THR A O 1
ATOM 1291 N N . CYS A 1 160 ? 14.924 -0.334 -4.698 1.00 95.25 160 CYS A N 1
ATOM 1292 C CA . CYS A 1 160 ? 15.836 -0.518 -3.577 1.00 95.25 160 CYS A CA 1
ATOM 1293 C C . CYS A 1 160 ? 16.437 -1.924 -3.646 1.00 95.25 160 CYS A C 1
ATOM 1295 O O . CYS A 1 160 ? 15.710 -2.917 -3.711 1.00 95.25 160 CYS A O 1
ATOM 1297 N N . SER A 1 161 ? 17.768 -2.002 -3.655 1.00 92.25 161 SER A N 1
ATOM 1298 C CA . SER A 1 161 ? 18.487 -3.268 -3.519 1.00 92.25 161 SER A CA 1
ATOM 1299 C C . SER A 1 161 ? 18.780 -3.495 -2.044 1.00 92.25 161 SER A C 1
ATOM 1301 O O . SER A 1 161 ? 19.413 -2.652 -1.408 1.00 92.25 161 SER A O 1
ATOM 1303 N N . LEU A 1 162 ? 18.317 -4.621 -1.509 1.00 87.69 162 LEU A N 1
ATOM 1304 C CA . LEU A 1 162 ? 18.533 -4.991 -0.112 1.00 87.69 162 LEU A CA 1
ATOM 1305 C C . LEU A 1 162 ? 19.863 -5.728 0.113 1.00 87.69 162 LEU A C 1
ATOM 1307 O O . LEU A 1 162 ? 20.260 -5.935 1.255 1.00 87.69 162 LEU A O 1
ATOM 1311 N N . GLY A 1 163 ? 20.566 -6.087 -0.964 1.00 78.62 163 GLY A N 1
ATOM 1312 C CA . GLY A 1 163 ? 21.831 -6.814 -0.893 1.00 78.62 163 GLY A CA 1
ATOM 1313 C C . GLY A 1 163 ? 21.668 -8.315 -0.600 1.00 78.62 163 GLY A C 1
ATOM 1314 O O . GLY A 1 163 ? 20.554 -8.843 -0.667 1.00 78.62 163 GLY A O 1
ATOM 1315 N N . PRO A 1 164 ? 22.786 -9.018 -0.340 1.00 73.00 164 PRO A N 1
ATOM 1316 C CA . PRO A 1 164 ? 22.811 -10.469 -0.137 1.00 73.00 164 PRO A CA 1
ATOM 1317 C C . PRO A 1 164 ? 22.342 -10.911 1.258 1.00 73.00 164 PRO A C 1
ATOM 1319 O O . PRO A 1 164 ? 21.926 -12.053 1.412 1.00 73.00 164 PRO A O 1
ATOM 1322 N N . ASP A 1 165 ? 22.372 -10.016 2.251 1.00 72.62 165 ASP A N 1
ATOM 1323 C CA . ASP A 1 165 ? 22.023 -10.324 3.650 1.00 72.62 165 ASP A CA 1
ATOM 1324 C C . ASP A 1 165 ? 20.504 -10.298 3.910 1.00 72.62 165 ASP A C 1
ATOM 1326 O O . ASP A 1 165 ? 20.029 -10.543 5.020 1.00 72.62 165 ASP A O 1
ATOM 1330 N N . ALA A 1 166 ? 19.719 -9.957 2.888 1.00 77.88 166 ALA A N 1
ATOM 1331 C CA . ALA A 1 166 ? 18.270 -9.949 2.961 1.00 77.88 166 ALA A CA 1
ATOM 1332 C C . ALA A 1 166 ? 17.714 -11.376 2.965 1.00 77.88 166 ALA A C 1
ATOM 1334 O O . ALA A 1 166 ? 18.217 -12.255 2.262 1.00 77.88 166 ALA A O 1
ATOM 1335 N N . SER A 1 167 ? 16.628 -11.593 3.714 1.00 74.75 167 SER A N 1
ATOM 1336 C CA . SER A 1 167 ? 15.922 -12.874 3.684 1.00 74.75 167 SER A CA 1
ATOM 1337 C C . SER A 1 167 ? 15.543 -13.239 2.248 1.00 74.75 167 SER A C 1
ATOM 1339 O O . SER A 1 167 ? 14.910 -12.461 1.533 1.00 74.75 167 SER A O 1
ATOM 1341 N N . THR A 1 168 ? 15.923 -14.445 1.831 1.00 81.38 168 THR A N 1
ATOM 1342 C CA . THR A 1 168 ? 15.551 -15.011 0.528 1.00 81.38 168 THR A CA 1
ATOM 1343 C C . THR A 1 168 ? 14.240 -15.794 0.587 1.00 81.38 168 THR A C 1
ATOM 1345 O O . THR A 1 168 ? 13.777 -16.293 -0.440 1.00 81.38 168 THR A O 1
ATOM 1348 N N . ASP A 1 169 ? 13.598 -15.865 1.760 1.00 88.56 169 ASP A N 1
ATOM 1349 C CA . ASP A 1 169 ? 12.273 -16.461 1.910 1.00 88.56 169 ASP A CA 1
ATOM 1350 C C . ASP A 1 169 ? 11.184 -15.513 1.387 1.00 88.56 169 ASP A C 1
ATOM 1352 O O . ASP A 1 169 ? 10.539 -14.752 2.115 1.00 88.56 169 ASP A O 1
ATOM 1356 N N . MET A 1 170 ? 10.985 -15.579 0.072 1.00 90.00 170 MET A N 1
ATOM 1357 C CA . MET A 1 170 ? 10.009 -14.767 -0.649 1.00 90.00 170 MET A CA 1
ATOM 1358 C C . MET A 1 170 ? 8.560 -15.089 -0.262 1.00 90.00 170 MET A C 1
ATOM 1360 O O . MET A 1 170 ? 7.692 -14.229 -0.420 1.00 90.00 170 MET A O 1
ATOM 1364 N N . GLN A 1 171 ? 8.280 -16.301 0.232 1.00 90.44 171 GLN A N 1
ATOM 1365 C CA . GLN A 1 171 ? 6.922 -16.687 0.620 1.00 90.44 171 GLN A CA 1
ATOM 1366 C C . GLN A 1 171 ? 6.547 -16.035 1.945 1.00 90.44 171 GLN A C 1
ATOM 1368 O O . GLN A 1 171 ? 5.520 -15.360 2.009 1.00 90.44 171 GLN A O 1
ATOM 1373 N N . SER A 1 172 ? 7.428 -16.118 2.946 1.00 90.69 172 SER A N 1
ATOM 1374 C CA . SER A 1 172 ? 7.231 -15.420 4.220 1.00 90.69 172 SER A CA 1
ATOM 1375 C C . SER A 1 172 ? 7.142 -13.904 4.032 1.00 90.69 172 SER A C 1
ATOM 1377 O O . SER A 1 172 ? 6.269 -13.266 4.617 1.00 90.69 172 SER A O 1
ATOM 1379 N N . ALA A 1 173 ? 7.969 -13.318 3.157 1.00 91.50 173 ALA A N 1
ATOM 1380 C CA . ALA A 1 173 ? 7.875 -11.892 2.830 1.00 91.50 173 ALA A CA 1
ATOM 1381 C C . ALA A 1 173 ? 6.528 -11.527 2.173 1.00 91.50 173 ALA A C 1
ATOM 1383 O O . ALA A 1 173 ? 5.944 -10.482 2.472 1.00 91.50 173 ALA A O 1
ATOM 1384 N N . CYS A 1 174 ? 6.003 -12.391 1.295 1.00 93.50 174 CYS A N 1
ATOM 1385 C CA . CYS A 1 174 ? 4.689 -12.199 0.682 1.00 93.50 174 CYS A CA 1
ATOM 1386 C C . CYS A 1 174 ? 3.549 -12.311 1.704 1.00 93.50 174 CYS A C 1
ATOM 1388 O O . CYS A 1 174 ? 2.588 -11.538 1.652 1.00 93.50 174 CYS A O 1
ATOM 1390 N N . ASP A 1 175 ? 3.649 -13.255 2.636 1.00 93.19 175 ASP A N 1
ATOM 1391 C CA . ASP A 1 175 ? 2.652 -13.455 3.684 1.00 93.19 175 ASP A CA 1
ATOM 1392 C C . ASP A 1 175 ? 2.648 -12.286 4.667 1.00 93.19 175 ASP A C 1
ATOM 1394 O O . ASP A 1 175 ? 1.582 -11.720 4.910 1.00 93.19 175 ASP A O 1
ATOM 1398 N N . ALA A 1 176 ? 3.825 -11.827 5.105 1.00 92.12 176 ALA A N 1
ATOM 1399 C CA . ALA A 1 176 ? 3.975 -10.616 5.909 1.00 92.12 176 ALA A CA 1
ATOM 1400 C C . ALA A 1 176 ? 3.400 -9.386 5.187 1.00 92.12 176 ALA A C 1
ATOM 1402 O O . ALA A 1 176 ? 2.621 -8.627 5.762 1.00 92.12 176 ALA A O 1
ATOM 1403 N N . HIS A 1 177 ? 3.703 -9.216 3.892 1.00 92.31 177 HIS A N 1
ATOM 1404 C CA . HIS A 1 177 ? 3.105 -8.156 3.075 1.00 92.31 177 HIS A CA 1
ATOM 1405 C C . HIS A 1 177 ? 1.574 -8.223 3.093 1.00 92.31 177 HIS A C 1
ATOM 1407 O O . HIS A 1 177 ? 0.909 -7.199 3.240 1.00 92.31 177 HIS A O 1
ATOM 1413 N N . TRP A 1 178 ? 1.000 -9.414 2.930 1.00 94.69 178 TRP A N 1
ATOM 1414 C CA . TRP A 1 178 ? -0.449 -9.578 2.876 1.00 94.69 178 TRP A CA 1
ATOM 1415 C C . TRP A 1 178 ? -1.122 -9.409 4.237 1.00 94.69 178 TRP A C 1
ATOM 1417 O O . TRP A 1 178 ? -2.255 -8.928 4.309 1.00 94.69 178 TRP A O 1
ATOM 1427 N N . GLU A 1 179 ? -0.436 -9.777 5.315 1.00 93.56 179 GLU A N 1
ATOM 1428 C CA . GLU A 1 179 ? -0.899 -9.589 6.686 1.00 93.56 179 GLU A CA 1
ATOM 1429 C C . GLU A 1 179 ? -1.085 -8.103 7.007 1.00 93.56 179 GLU A C 1
ATOM 1431 O O . GLU A 1 179 ? -2.127 -7.722 7.544 1.00 93.56 179 GLU A O 1
ATOM 1436 N N . VAL A 1 180 ? -0.162 -7.244 6.554 1.00 92.62 180 VAL A N 1
ATOM 1437 C CA . VAL A 1 180 ? -0.255 -5.783 6.726 1.00 92.62 180 VAL A CA 1
ATOM 1438 C C . VAL A 1 180 ? -1.571 -5.219 6.191 1.00 92.62 180 VAL A C 1
ATOM 1440 O O . VAL A 1 180 ? -2.135 -4.317 6.800 1.00 92.62 180 VAL A O 1
ATOM 1443 N N . PHE A 1 181 ? -2.095 -5.746 5.083 1.00 93.06 181 PHE A N 1
ATOM 1444 C CA . PHE A 1 181 ? -3.379 -5.306 4.523 1.00 93.06 181 PHE A CA 1
ATOM 1445 C C . PHE A 1 181 ? -4.590 -6.058 5.086 1.00 93.06 181 PHE A C 1
ATOM 1447 O O . PHE A 1 181 ? -5.728 -5.648 4.873 1.00 93.06 181 PHE A O 1
ATOM 1454 N N . ASN A 1 182 ? -4.394 -7.154 5.813 1.00 92.62 182 ASN A N 1
ATOM 1455 C CA . ASN A 1 182 ? -5.492 -7.827 6.504 1.00 92.62 182 ASN A CA 1
ATOM 1456 C C . ASN A 1 182 ? -5.730 -7.272 7.908 1.00 92.62 182 ASN A C 1
ATOM 1458 O O . ASN A 1 182 ? -6.859 -7.362 8.401 1.00 92.62 182 ASN A O 1
ATOM 1462 N N . ASP A 1 183 ? -4.708 -6.674 8.515 1.00 92.00 183 ASP A N 1
ATOM 1463 C CA . ASP A 1 183 ? -4.759 -6.132 9.862 1.00 92.00 183 ASP A CA 1
ATOM 1464 C C . ASP A 1 183 ? -4.779 -4.595 9.879 1.00 92.00 183 ASP A C 1
ATOM 1466 O O . ASP A 1 183 ? -3.966 -3.902 9.266 1.00 92.00 183 ASP A O 1
ATOM 1470 N N . LYS A 1 184 ? -5.733 -4.032 10.626 1.00 90.94 184 LYS A N 1
ATOM 1471 C CA . LYS A 1 184 ? -5.911 -2.580 10.731 1.00 90.94 184 LYS A CA 1
ATOM 1472 C C . LYS A 1 184 ? -4.726 -1.895 11.406 1.00 90.94 184 LYS A C 1
ATOM 1474 O O . LYS A 1 184 ? -4.374 -0.773 11.032 1.00 90.94 184 LYS A O 1
ATOM 1479 N N . GLU A 1 185 ? -4.176 -2.503 12.444 1.00 89.38 185 GLU A N 1
ATOM 1480 C CA . GLU A 1 185 ? -3.130 -1.914 13.270 1.00 89.38 185 GLU A CA 1
ATOM 1481 C C . GLU A 1 185 ? -1.796 -1.933 12.529 1.00 89.38 185 GLU A C 1
ATOM 1483 O O . GLU A 1 185 ? -1.098 -0.917 12.542 1.00 89.38 185 GLU A O 1
ATOM 1488 N N . LEU A 1 186 ? -1.483 -3.022 11.823 1.00 90.19 186 LEU A N 1
ATOM 1489 C CA . LEU A 1 186 ? -0.316 -3.119 10.943 1.00 90.19 186 LEU A CA 1
ATOM 1490 C C . LEU A 1 186 ? -0.409 -2.130 9.778 1.00 90.19 186 LEU A C 1
ATOM 1492 O O . LEU A 1 186 ? 0.537 -1.369 9.554 1.00 90.19 186 LEU A O 1
ATOM 1496 N N . TYR A 1 187 ? -1.564 -2.046 9.107 1.00 91.44 187 TYR A N 1
ATOM 1497 C CA . TYR A 1 187 ? -1.779 -1.053 8.052 1.00 91.44 187 TYR A CA 1
ATOM 1498 C C . TYR A 1 187 ? -1.597 0.381 8.567 1.00 91.44 187 TYR A C 1
ATOM 1500 O O . TYR A 1 187 ? -0.948 1.201 7.921 1.00 91.44 187 TYR A O 1
ATOM 1508 N N . SER A 1 188 ? -2.142 0.696 9.747 1.00 88.81 188 SER A N 1
ATOM 1509 C CA . SER A 1 188 ? -2.040 2.039 10.341 1.00 88.81 188 SER A CA 1
ATOM 1510 C C . SER A 1 188 ? -0.618 2.380 10.805 1.00 88.81 188 SER A C 1
ATOM 1512 O O . SER A 1 188 ? -0.262 3.555 10.859 1.00 88.81 188 SER A O 1
ATOM 1514 N N . GLN A 1 189 ? 0.198 1.376 11.144 1.00 86.62 189 GLN A N 1
ATOM 1515 C CA . GLN A 1 189 ? 1.629 1.550 11.423 1.00 86.62 189 GLN A CA 1
ATOM 1516 C C . GLN A 1 189 ? 2.422 1.802 10.132 1.00 86.62 189 GLN A C 1
ATOM 1518 O O . GLN A 1 189 ? 3.288 2.676 10.102 1.00 86.62 189 GLN A O 1
ATOM 1523 N N . MET A 1 190 ? 2.103 1.079 9.052 1.00 88.94 190 MET A N 1
ATOM 1524 C CA . MET A 1 190 ? 2.724 1.279 7.738 1.00 88.94 190 MET A CA 1
ATOM 1525 C C . MET A 1 190 ? 2.367 2.657 7.157 1.00 88.94 190 MET A C 1
ATOM 1527 O O . MET A 1 190 ? 3.224 3.376 6.643 1.00 88.94 190 MET A O 1
ATOM 1531 N N . ASN A 1 191 ? 1.094 3.043 7.252 1.00 88.69 191 ASN A N 1
ATOM 1532 C CA . ASN A 1 191 ? 0.565 4.298 6.739 1.00 88.69 191 ASN A CA 1
ATOM 1533 C C . ASN A 1 191 ? 0.176 5.231 7.893 1.00 88.69 191 ASN A C 1
ATOM 1535 O O . ASN A 1 191 ? -0.978 5.277 8.311 1.00 88.69 191 ASN A O 1
ATOM 1539 N N . ALA A 1 192 ? 1.135 6.033 8.362 1.00 82.25 192 ALA A N 1
ATOM 1540 C CA . ALA A 1 192 ? 0.942 6.969 9.476 1.00 82.25 192 ALA A CA 1
ATOM 1541 C C . ALA A 1 192 ? -0.165 8.021 9.237 1.00 82.25 192 ALA A C 1
ATOM 1543 O O . ALA A 1 192 ? -0.671 8.621 10.185 1.00 82.25 192 ALA A O 1
ATOM 1544 N N . HIS A 1 193 ? -0.550 8.253 7.978 1.00 86.06 193 HIS A N 1
ATOM 1545 C CA . HIS A 1 193 ? -1.633 9.167 7.615 1.00 86.06 193 HIS A CA 1
ATOM 1546 C C . HIS A 1 193 ? -3.008 8.489 7.585 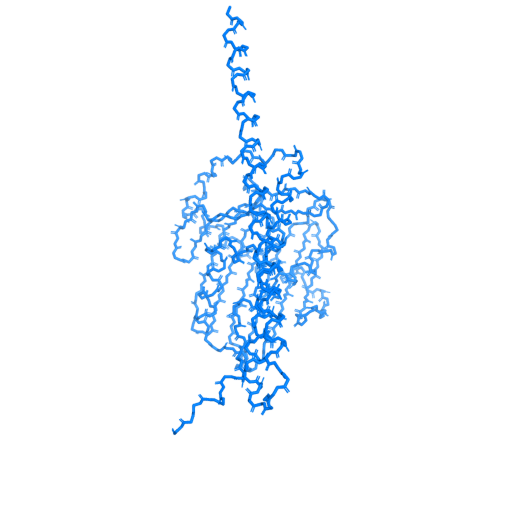1.00 86.06 193 HIS A C 1
ATOM 1548 O O . HIS A 1 193 ? -4.024 9.182 7.501 1.00 86.06 193 HIS A O 1
ATOM 1554 N N . ALA A 1 194 ? -3.068 7.158 7.660 1.00 88.69 194 ALA A N 1
ATOM 1555 C CA . ALA A 1 194 ? -4.318 6.429 7.783 1.00 88.69 194 ALA A CA 1
ATOM 1556 C C . ALA A 1 194 ? -4.865 6.573 9.208 1.00 88.69 194 ALA A C 1
ATOM 1558 O O . ALA A 1 194 ? -4.278 6.112 10.187 1.00 88.69 194 ALA A O 1
ATOM 1559 N N . LEU A 1 195 ? -6.021 7.220 9.325 1.00 87.31 195 LEU A N 1
ATOM 1560 C CA . LEU A 1 195 ? -6.747 7.336 10.586 1.00 87.31 195 LEU A CA 1
ATOM 1561 C C . LEU A 1 195 ? -7.682 6.153 10.820 1.00 87.31 195 LEU A C 1
ATOM 1563 O O . LEU A 1 195 ? -7.949 5.782 11.962 1.00 87.31 195 LEU A O 1
ATOM 1567 N N . ASP A 1 196 ? -8.202 5.584 9.734 1.00 89.25 196 ASP A N 1
ATOM 1568 C CA . ASP A 1 196 ? -9.043 4.400 9.777 1.00 89.25 196 ASP A CA 1
ATOM 1569 C C . ASP A 1 196 ? -8.758 3.493 8.581 1.00 89.25 196 ASP A C 1
ATOM 1571 O O . ASP A 1 196 ? -8.399 3.953 7.491 1.00 89.25 196 ASP A O 1
ATOM 1575 N N . TYR A 1 197 ? -8.934 2.196 8.801 1.00 92.56 197 TYR A N 1
ATOM 1576 C CA . TYR A 1 197 ? -8.759 1.159 7.798 1.00 92.56 197 TYR A CA 1
ATOM 1577 C C . TYR A 1 197 ? -9.694 -0.002 8.101 1.00 92.56 197 TYR A C 1
ATOM 1579 O O . TYR A 1 197 ? -9.829 -0.426 9.254 1.00 92.56 197 TYR A O 1
ATOM 1587 N N . LYS A 1 198 ? -10.346 -0.512 7.059 1.00 92.38 198 LYS A N 1
ATOM 1588 C CA . LYS A 1 198 ? -11.251 -1.648 7.162 1.00 92.38 198 LYS A CA 1
ATOM 1589 C C . LYS A 1 198 ? -11.259 -2.443 5.865 1.00 92.38 198 LYS A C 1
ATOM 1591 O O . LYS 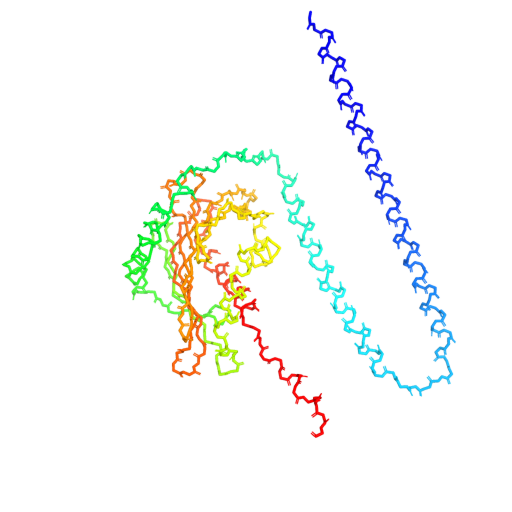A 1 198 ? -11.596 -1.898 4.818 1.00 92.38 198 LYS A O 1
ATOM 1596 N N . VAL A 1 199 ? -11.009 -3.745 5.958 1.00 93.69 199 VAL A N 1
ATOM 1597 C CA . VAL A 1 199 ? -11.315 -4.686 4.874 1.00 93.69 199 VAL A CA 1
ATOM 1598 C C . VAL A 1 199 ? -12.836 -4.813 4.758 1.00 93.69 199 VAL A C 1
ATOM 1600 O O . VAL A 1 199 ? -13.515 -5.155 5.730 1.00 93.69 199 VAL A O 1
ATOM 1603 N N . ILE A 1 200 ? -13.381 -4.485 3.588 1.00 92.44 200 ILE A N 1
ATOM 1604 C CA . ILE A 1 200 ? -14.829 -4.487 3.324 1.00 92.44 200 ILE A CA 1
ATOM 1605 C C . ILE A 1 200 ? -15.283 -5.725 2.551 1.00 92.44 200 ILE A C 1
ATOM 1607 O O . ILE A 1 200 ? -16.430 -6.144 2.709 1.00 92.44 200 ILE A O 1
ATOM 1611 N N . HIS A 1 201 ? -14.395 -6.315 1.752 1.00 92.25 201 HIS A N 1
ATOM 1612 C CA . HIS A 1 201 ? -14.673 -7.509 0.968 1.00 92.25 201 HIS A CA 1
ATOM 1613 C C . HIS A 1 201 ? -13.380 -8.288 0.700 1.00 92.25 201 HIS A C 1
ATOM 1615 O O . HIS A 1 201 ? -12.315 -7.699 0.531 1.00 92.25 201 HIS A O 1
ATOM 1621 N N . ARG A 1 202 ? -13.477 -9.617 0.672 1.00 94.50 202 ARG A N 1
ATOM 1622 C CA . ARG A 1 202 ? -12.414 -10.523 0.229 1.00 94.50 202 ARG A CA 1
ATOM 1623 C C . ARG A 1 202 ? -12.972 -11.304 -0.951 1.00 94.50 202 ARG A C 1
ATOM 1625 O O . ARG A 1 202 ? -13.845 -12.145 -0.751 1.00 94.50 202 ARG A O 1
ATOM 1632 N N . ALA A 1 203 ? -12.526 -10.948 -2.150 1.00 90.69 203 ALA A N 1
ATOM 1633 C CA . ALA A 1 203 ? -12.991 -11.548 -3.397 1.00 90.69 203 ALA A CA 1
ATOM 1634 C C . ALA A 1 203 ? -12.294 -12.890 -3.659 1.00 90.69 203 ALA A C 1
ATOM 1636 O O . ALA A 1 203 ? -12.913 -13.831 -4.151 1.00 90.69 203 ALA A O 1
ATOM 1637 N N . HIS A 1 204 ? -11.009 -12.968 -3.296 1.00 91.12 204 HIS A N 1
ATOM 1638 C CA . HIS A 1 204 ? -10.153 -14.147 -3.405 1.00 91.12 204 HIS A CA 1
ATOM 1639 C C . HIS A 1 204 ? -9.058 -14.101 -2.324 1.00 91.12 204 HIS A C 1
ATOM 1641 O O . HIS A 1 204 ? -8.819 -13.051 -1.727 1.00 91.12 204 HIS A O 1
ATOM 1647 N N . ASP A 1 205 ? -8.321 -15.194 -2.124 1.00 90.38 205 ASP A N 1
ATOM 1648 C CA . ASP A 1 205 ? -7.165 -15.237 -1.206 1.00 90.38 205 ASP A CA 1
ATOM 1649 C C . ASP A 1 205 ? -6.057 -14.239 -1.587 1.00 90.38 205 ASP A C 1
ATOM 1651 O O . ASP A 1 205 ? -5.292 -13.764 -0.741 1.00 90.38 205 ASP A O 1
ATOM 1655 N N . ASP A 1 206 ? -6.024 -13.878 -2.868 1.00 94.06 206 ASP A N 1
ATOM 1656 C CA . ASP A 1 206 ? -5.064 -12.960 -3.472 1.00 94.06 206 ASP A CA 1
ATOM 1657 C C . ASP A 1 206 ? -5.681 -11.603 -3.823 1.00 94.06 206 ASP A C 1
ATOM 1659 O O . ASP A 1 206 ? -5.019 -10.772 -4.440 1.00 94.06 206 ASP A O 1
ATOM 1663 N N . MET A 1 207 ? -6.947 -11.367 -3.454 1.00 96.00 207 MET A N 1
ATOM 1664 C CA . MET A 1 207 ? -7.649 -10.131 -3.780 1.00 96.00 207 MET A CA 1
ATOM 1665 C C . MET A 1 207 ? -8.589 -9.678 -2.670 1.00 96.00 207 MET A C 1
ATOM 1667 O O . MET A 1 207 ? -9.571 -10.346 -2.332 1.00 96.00 207 MET A O 1
ATOM 1671 N N . LEU A 1 208 ? -8.336 -8.481 -2.151 1.00 95.81 208 LEU A N 1
ATOM 1672 C CA . LEU A 1 208 ? -9.177 -7.869 -1.132 1.00 95.81 208 LEU A CA 1
ATOM 1673 C C . LEU A 1 208 ? -9.521 -6.428 -1.483 1.00 95.81 208 LEU A C 1
ATOM 1675 O O . LEU A 1 208 ? -8.782 -5.725 -2.172 1.00 95.81 208 LEU A O 1
ATOM 1679 N N . VAL A 1 209 ? -10.662 -5.991 -0.968 1.00 95.88 209 VAL A N 1
ATOM 1680 C CA . VAL A 1 209 ? -11.123 -4.616 -1.061 1.00 95.88 209 VAL A CA 1
ATOM 1681 C C . VAL A 1 209 ? -11.162 -4.033 0.338 1.00 95.88 209 VAL A C 1
ATOM 1683 O O . VAL A 1 209 ? -11.764 -4.597 1.260 1.00 95.88 209 VAL A O 1
ATOM 1686 N N . ALA A 1 210 ? -10.539 -2.876 0.495 1.00 95.06 210 ALA A N 1
ATOM 1687 C CA . ALA A 1 210 ? -10.486 -2.147 1.745 1.00 95.06 210 ALA A CA 1
ATOM 1688 C C . ALA A 1 210 ? -10.989 -0.714 1.582 1.00 95.06 210 ALA A C 1
ATOM 1690 O O . ALA A 1 210 ? -11.101 -0.170 0.488 1.00 95.06 210 ALA A O 1
ATOM 1691 N N . CYS A 1 211 ? -11.305 -0.095 2.706 1.00 92.94 211 CYS A N 1
ATOM 1692 C CA . CYS A 1 211 ? -11.634 1.309 2.815 1.00 92.94 211 CYS A CA 1
ATOM 1693 C C . CYS A 1 211 ? -10.653 1.936 3.800 1.00 92.94 211 CYS A C 1
ATOM 1695 O O . CYS A 1 211 ? -10.508 1.444 4.921 1.00 92.94 211 CYS A O 1
ATOM 1697 N N . SER A 1 212 ? -10.004 3.026 3.400 1.00 92.12 212 SER A N 1
ATOM 1698 C CA . SER A 1 212 ? -9.104 3.788 4.261 1.00 92.12 212 SER A CA 1
ATOM 1699 C C . SER A 1 212 ? -9.547 5.241 4.345 1.00 92.12 212 SER A C 1
ATOM 1701 O O . SER A 1 212 ? -9.935 5.842 3.344 1.00 92.12 212 SER A O 1
ATOM 1703 N N . THR A 1 213 ? -9.492 5.809 5.547 1.00 89.81 213 THR A N 1
ATOM 1704 C CA . THR A 1 213 ? -9.641 7.250 5.760 1.00 89.81 213 THR A CA 1
ATOM 1705 C C . THR A 1 213 ? -8.270 7.831 6.045 1.00 89.81 213 THR A C 1
ATOM 1707 O O . THR A 1 213 ? -7.632 7.461 7.029 1.00 89.81 213 THR A O 1
ATOM 1710 N N . ILE A 1 214 ? -7.826 8.733 5.177 1.00 87.19 214 ILE A N 1
ATOM 1711 C CA . ILE A 1 214 ? -6.489 9.316 5.184 1.00 87.19 214 ILE A CA 1
ATOM 1712 C C . ILE A 1 214 ? -6.600 10.796 5.550 1.00 87.19 214 ILE A C 1
ATOM 1714 O O . ILE A 1 214 ? -7.471 11.509 5.045 1.00 87.19 214 ILE A O 1
ATOM 1718 N N . LEU A 1 215 ? -5.708 11.250 6.428 1.00 85.38 215 LEU A N 1
ATOM 1719 C CA . LEU A 1 215 ? -5.517 12.657 6.752 1.00 85.38 215 LEU A CA 1
ATOM 1720 C C . LEU A 1 215 ? -4.461 13.255 5.820 1.00 85.38 215 LEU A C 1
ATOM 1722 O O . LEU A 1 215 ? -3.265 12.993 5.960 1.00 85.38 215 LEU A O 1
ATOM 1726 N N . PHE A 1 216 ? -4.908 14.065 4.868 1.00 80.19 216 PHE A N 1
ATOM 1727 C CA . PHE A 1 216 ? -4.021 14.874 4.041 1.00 80.19 216 PHE A CA 1
ATOM 1728 C C . PHE A 1 216 ? -3.546 16.127 4.803 1.00 80.19 216 PHE A C 1
ATOM 1730 O O . PHE A 1 216 ? -4.111 16.474 5.847 1.00 80.19 216 PHE A O 1
ATOM 1737 N N . PRO A 1 217 ? -2.492 16.810 4.309 1.00 76.00 217 PRO A N 1
ATOM 1738 C CA . PRO A 1 217 ? -2.118 18.143 4.784 1.00 76.00 217 PRO A CA 1
ATOM 1739 C C . PRO A 1 217 ? -3.317 19.099 4.816 1.00 76.00 217 PRO A C 1
ATOM 1741 O O . PRO A 1 217 ? -4.332 18.859 4.165 1.00 76.00 217 PRO A O 1
ATOM 1744 N N . ASP A 1 218 ? -3.219 20.148 5.629 1.00 78.12 218 ASP A N 1
ATOM 1745 C CA . ASP A 1 218 ? -4.314 21.093 5.906 1.00 78.12 218 ASP A CA 1
ATOM 1746 C C . ASP A 1 218 ? -5.540 20.468 6.591 1.00 78.12 218 ASP A C 1
ATOM 1748 O O . ASP A 1 218 ? -6.638 21.022 6.584 1.00 78.12 218 ASP A O 1
ATOM 1752 N N . ASN A 1 219 ? -5.336 19.321 7.245 1.00 76.38 219 ASN A N 1
ATOM 1753 C CA . ASN A 1 219 ? -6.355 18.575 7.981 1.00 76.38 219 ASN A CA 1
ATOM 1754 C C . ASN A 1 219 ? -7.537 18.108 7.111 1.00 76.38 219 ASN A C 1
ATOM 1756 O O . ASN A 1 219 ? -8.660 17.952 7.597 1.00 76.38 219 ASN A O 1
ATOM 1760 N N . VAL A 1 220 ? -7.295 17.859 5.822 1.00 79.81 220 VAL A N 1
ATOM 1761 C CA . VAL A 1 220 ? -8.328 17.369 4.906 1.00 79.81 220 VAL A CA 1
ATOM 1762 C C . VAL A 1 220 ? -8.495 15.858 5.0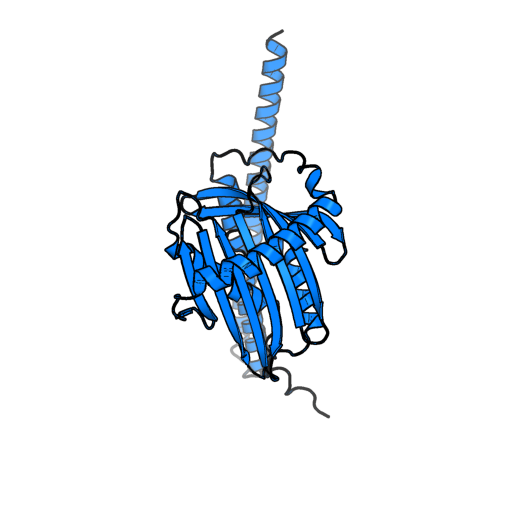78 1.00 79.81 220 VAL A C 1
ATOM 1764 O O . VAL A 1 220 ? -7.583 15.076 4.813 1.00 79.81 220 VAL A O 1
ATOM 1767 N N . LEU A 1 221 ? -9.685 15.437 5.507 1.00 82.75 221 LEU A N 1
ATOM 1768 C CA . LEU A 1 221 ? -10.048 14.026 5.627 1.00 82.75 221 LEU A CA 1
ATOM 1769 C C . LEU A 1 221 ? -10.591 13.494 4.309 1.00 82.75 221 LEU A C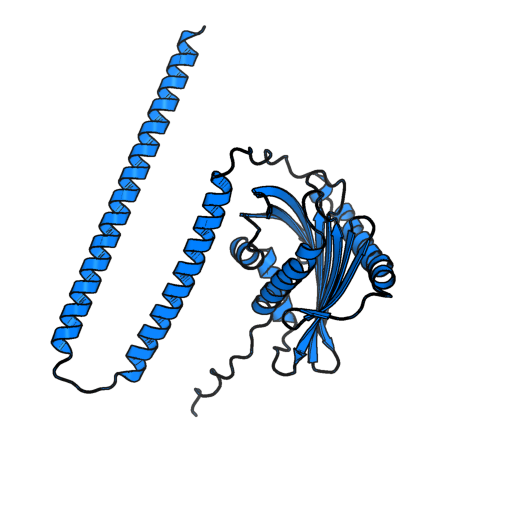 1
ATOM 1771 O O . LEU A 1 221 ? -11.540 14.041 3.747 1.00 82.75 221 LEU A O 1
ATOM 1775 N N . VAL A 1 222 ? -10.016 12.391 3.846 1.00 82.62 222 VAL A N 1
ATOM 1776 C CA . VAL A 1 222 ? -10.393 11.780 2.578 1.00 82.62 222 VAL A CA 1
ATOM 1777 C C . VAL A 1 222 ? -10.562 10.282 2.750 1.00 82.62 222 VAL A C 1
ATOM 1779 O O . VAL A 1 222 ? -9.654 9.584 3.194 1.00 82.62 222 VAL A O 1
ATOM 1782 N N . THR A 1 223 ? -11.720 9.777 2.344 1.00 87.25 223 THR A N 1
ATOM 1783 C CA . THR A 1 223 ? -11.973 8.339 2.260 1.00 87.25 223 THR A CA 1
ATOM 1784 C C . THR A 1 223 ? -11.579 7.823 0.876 1.00 87.25 223 THR A C 1
ATOM 1786 O O . THR A 1 223 ? -11.825 8.476 -0.143 1.00 87.25 223 THR A O 1
ATOM 1789 N N . ARG A 1 224 ? -10.941 6.656 0.836 1.00 90.12 224 ARG A N 1
ATOM 1790 C CA . ARG A 1 224 ? -10.535 5.958 -0.385 1.00 90.12 224 ARG A CA 1
ATOM 1791 C C . ARG A 1 224 ? -10.945 4.497 -0.295 1.00 90.12 224 ARG A C 1
ATOM 1793 O O . ARG A 1 224 ? -10.724 3.858 0.734 1.00 90.12 224 ARG A O 1
ATOM 1800 N N . TYR A 1 225 ? -11.507 3.980 -1.381 1.00 93.25 225 TYR A N 1
ATOM 1801 C CA . TYR A 1 225 ? -11.632 2.538 -1.573 1.00 93.25 225 TYR A CA 1
ATOM 1802 C C . TYR A 1 225 ? -10.362 2.023 -2.221 1.00 93.25 225 TYR A C 1
ATOM 1804 O O . TYR A 1 225 ? -9.815 2.680 -3.100 1.00 93.25 225 TYR A O 1
ATOM 1812 N N . MET A 1 226 ? -9.885 0.875 -1.769 1.00 95.62 226 MET A N 1
ATOM 1813 C CA . MET A 1 226 ? -8.649 0.273 -2.231 1.00 95.62 226 MET A CA 1
ATOM 1814 C C . MET A 1 226 ? -8.944 -1.130 -2.735 1.00 95.62 226 MET A C 1
ATOM 1816 O O . MET A 1 226 ? -9.534 -1.915 -1.996 1.00 95.62 226 MET A O 1
ATOM 1820 N N . ILE A 1 227 ? -8.522 -1.446 -3.955 1.00 96.75 227 ILE A N 1
ATOM 1821 C CA . ILE A 1 227 ? -8.441 -2.828 -4.434 1.00 96.75 227 ILE A CA 1
ATOM 1822 C C . ILE A 1 227 ? -6.977 -3.237 -4.320 1.00 96.75 227 ILE A C 1
ATOM 1824 O O . ILE A 1 227 ? -6.083 -2.532 -4.797 1.00 96.75 227 ILE A O 1
ATOM 1828 N N . LEU A 1 228 ? -6.743 -4.356 -3.648 1.00 97.00 228 LEU A N 1
ATOM 1829 C CA . LEU A 1 228 ? -5.427 -4.936 -3.460 1.00 97.00 228 LEU A CA 1
ATOM 1830 C C . LEU A 1 228 ? -5.404 -6.321 -4.077 1.00 97.00 228 LEU A C 1
ATOM 1832 O O . LEU A 1 228 ? -6.295 -7.129 -3.822 1.00 97.00 228 LEU A O 1
ATOM 1836 N N . TYR A 1 229 ? -4.379 -6.575 -4.877 1.00 97.38 229 TYR A N 1
ATOM 1837 C CA . TYR A 1 229 ? -4.195 -7.821 -5.599 1.00 97.38 229 TYR A CA 1
ATOM 1838 C C . TYR A 1 229 ? -2.743 -8.273 -5.503 1.00 97.38 229 TYR A C 1
ATOM 1840 O O . TYR A 1 229 ? -1.844 -7.458 -5.703 1.00 97.38 229 TYR A O 1
ATOM 1848 N N . LYS A 1 230 ? -2.498 -9.555 -5.235 1.00 95.50 230 LYS A N 1
ATOM 1849 C CA . LYS A 1 230 ? -1.147 -10.126 -5.214 1.00 95.50 230 LYS A CA 1
ATOM 1850 C C . LYS A 1 230 ? -1.002 -11.298 -6.175 1.00 95.50 230 LYS A C 1
ATOM 1852 O O . LYS A 1 230 ? -1.960 -11.992 -6.482 1.00 95.50 230 LYS A O 1
ATOM 1857 N N . ILE A 1 231 ? 0.228 -11.540 -6.617 1.00 95.69 231 ILE A N 1
ATOM 1858 C CA . ILE A 1 231 ? 0.625 -12.767 -7.311 1.00 95.69 231 ILE A CA 1
ATOM 1859 C C . ILE A 1 231 ? 1.939 -13.242 -6.706 1.00 95.69 231 ILE A C 1
ATOM 1861 O O . ILE A 1 231 ? 2.889 -12.466 -6.587 1.00 95.69 231 ILE A O 1
ATOM 1865 N N . ARG A 1 232 ? 1.995 -14.528 -6.362 1.00 94.94 232 ARG A N 1
ATOM 1866 C CA . ARG A 1 232 ? 3.203 -15.195 -5.877 1.00 94.94 232 ARG A CA 1
ATOM 1867 C C . ARG A 1 232 ? 3.948 -15.858 -7.028 1.00 94.94 232 ARG A C 1
ATOM 1869 O O . ARG A 1 232 ? 3.345 -16.489 -7.893 1.00 94.94 232 ARG A O 1
ATOM 1876 N N . PHE A 1 233 ? 5.265 -15.756 -6.989 1.00 93.00 233 PHE A N 1
ATOM 1877 C CA . PHE A 1 233 ? 6.189 -16.484 -7.845 1.00 93.00 233 PHE A CA 1
ATOM 1878 C C . PHE A 1 233 ? 7.145 -17.290 -6.966 1.00 93.00 233 PHE A C 1
ATOM 1880 O O . PHE A 1 233 ? 7.167 -17.147 -5.743 1.00 93.00 233 PHE A O 1
ATOM 1887 N N . ARG A 1 234 ? 7.951 -18.148 -7.594 1.00 88.94 234 ARG A N 1
ATOM 1888 C CA . ARG A 1 234 ? 8.997 -18.892 -6.887 1.00 88.94 234 ARG A CA 1
ATOM 1889 C C . ARG A 1 234 ? 10.025 -17.947 -6.258 1.00 88.94 234 ARG A C 1
ATOM 1891 O O . ARG A 1 234 ? 10.334 -18.085 -5.082 1.00 88.94 234 ARG A O 1
ATOM 1898 N N . ASP A 1 235 ? 10.489 -16.977 -7.041 1.00 90.81 235 ASP A N 1
ATOM 1899 C CA . ASP A 1 235 ? 11.610 -16.099 -6.686 1.00 90.81 235 ASP A CA 1
ATOM 1900 C C . ASP A 1 235 ? 11.150 -14.681 -6.311 1.00 90.81 235 ASP A C 1
ATOM 1902 O O . ASP A 1 235 ? 11.911 -13.722 -6.430 1.00 90.81 235 ASP A O 1
ATOM 1906 N N . GLY A 1 236 ? 9.891 -14.521 -5.892 1.00 94.25 236 GLY A N 1
ATOM 1907 C CA . GLY A 1 236 ? 9.349 -13.223 -5.504 1.00 94.25 236 GLY A CA 1
ATOM 1908 C C . GLY A 1 236 ? 7.829 -13.157 -5.495 1.00 94.25 236 GLY A C 1
ATOM 1909 O O . GLY A 1 236 ? 7.132 -14.153 -5.667 1.00 94.25 236 GLY A O 1
ATOM 1910 N N . PHE A 1 237 ? 7.298 -11.952 -5.343 1.00 95.94 237 PHE A N 1
ATOM 1911 C CA . PHE A 1 237 ? 5.879 -11.666 -5.494 1.00 95.94 237 PHE A CA 1
ATOM 1912 C C . PHE A 1 237 ? 5.662 -10.270 -6.073 1.00 95.94 237 PHE A C 1
ATOM 1914 O O . PHE A 1 237 ? 6.496 -9.369 -5.940 1.00 95.94 237 PHE A O 1
ATOM 1921 N N . HIS A 1 238 ? 4.509 -10.088 -6.706 1.00 96.50 238 HIS A N 1
ATOM 1922 C CA . HIS A 1 238 ? 4.008 -8.785 -7.119 1.00 96.50 238 HIS A CA 1
ATOM 1923 C C . HIS A 1 238 ? 2.756 -8.443 -6.318 1.00 96.50 238 HIS A C 1
ATOM 1925 O O . HIS A 1 238 ? 1.947 -9.317 -6.010 1.00 96.50 238 HIS A O 1
ATOM 1931 N N . SER A 1 239 ? 2.579 -7.161 -6.024 1.00 96.44 239 SER A N 1
ATOM 1932 C CA . SER A 1 239 ? 1.383 -6.632 -5.385 1.00 96.44 239 SER A CA 1
ATOM 1933 C C . SER A 1 239 ? 0.948 -5.348 -6.068 1.00 96.44 239 SER A C 1
ATOM 1935 O O . SER A 1 239 ? 1.728 -4.410 -6.216 1.00 96.44 239 SER A O 1
ATOM 1937 N N . CYS A 1 240 ? -0.299 -5.312 -6.510 1.00 96.75 240 CYS A N 1
ATOM 1938 C CA . CYS A 1 240 ? -0.934 -4.140 -7.074 1.00 96.75 240 CYS A CA 1
ATOM 1939 C C . CYS A 1 240 ? -1.900 -3.555 -6.046 1.00 96.75 240 CYS A C 1
ATOM 1941 O O . CYS A 1 240 ? -2.788 -4.242 -5.543 1.00 96.75 240 CYS A O 1
ATOM 1943 N N . CYS A 1 241 ? -1.735 -2.270 -5.755 1.00 96.00 241 CYS A N 1
ATOM 1944 C CA . CYS A 1 241 ? -2.640 -1.502 -4.919 1.00 96.00 241 CYS A CA 1
ATOM 1945 C C . CYS A 1 241 ? -3.185 -0.334 -5.735 1.00 96.00 241 CYS A C 1
ATOM 1947 O O . CYS A 1 241 ? -2.417 0.479 -6.251 1.00 96.00 241 CYS A O 1
ATOM 1949 N N . MET A 1 242 ? -4.506 -0.220 -5.811 1.00 96.31 242 MET A N 1
ATOM 1950 C CA . MET A 1 242 ? -5.189 0.896 -6.462 1.00 96.31 242 MET A CA 1
ATOM 1951 C C . MET A 1 242 ? -6.199 1.526 -5.518 1.00 96.31 242 MET A C 1
ATOM 1953 O O . MET A 1 242 ? -6.992 0.832 -4.892 1.00 96.31 242 MET A O 1
ATOM 1957 N N . SER A 1 243 ? -6.160 2.848 -5.431 1.00 94.81 243 SER A N 1
ATOM 1958 C CA . SER A 1 243 ? -7.018 3.667 -4.587 1.00 94.81 243 SER A CA 1
ATOM 1959 C C . SER A 1 243 ? -7.952 4.491 -5.460 1.00 94.81 243 SER A C 1
ATOM 1961 O O . SER A 1 243 ? -7.502 5.163 -6.386 1.00 94.81 243 SER A O 1
ATOM 1963 N N . PHE A 1 244 ? -9.234 4.488 -5.123 1.00 92.62 244 PHE A N 1
ATOM 1964 C CA . PHE A 1 244 ? -10.293 5.190 -5.834 1.00 92.62 244 PHE A CA 1
ATOM 1965 C C . PHE A 1 244 ? -10.836 6.359 -5.025 1.00 92.62 244 PHE A C 1
ATOM 1967 O O . PHE A 1 244 ? -10.879 6.327 -3.788 1.00 92.62 244 PHE A O 1
ATOM 1974 N N . ALA A 1 245 ? -11.349 7.362 -5.736 1.00 87.31 245 ALA A N 1
ATOM 1975 C CA . ALA A 1 245 ? -12.261 8.338 -5.159 1.00 87.31 245 ALA A CA 1
ATOM 1976 C C . ALA A 1 245 ? -13.491 7.641 -4.517 1.00 87.31 245 ALA A C 1
ATOM 1978 O O . ALA A 1 245 ? -13.845 6.529 -4.915 1.00 87.31 245 ALA A O 1
ATOM 1979 N N . PRO A 1 246 ? -14.166 8.257 -3.522 1.00 83.62 246 PRO A N 1
ATOM 1980 C CA . PRO A 1 246 ? -15.295 7.638 -2.818 1.00 83.62 246 PRO A CA 1
ATOM 1981 C C . PRO A 1 246 ? -16.475 7.230 -3.709 1.00 83.62 246 PRO A C 1
ATOM 1983 O O . PRO A 1 246 ? -17.289 6.409 -3.303 1.00 83.62 246 PRO A O 1
ATOM 1986 N N . ASP A 1 247 ? -16.607 7.833 -4.886 1.00 84.56 247 ASP A N 1
ATOM 1987 C CA . ASP A 1 247 ? -17.641 7.546 -5.884 1.00 84.56 247 ASP A CA 1
ATOM 1988 C C . ASP A 1 247 ? -17.180 6.550 -6.966 1.0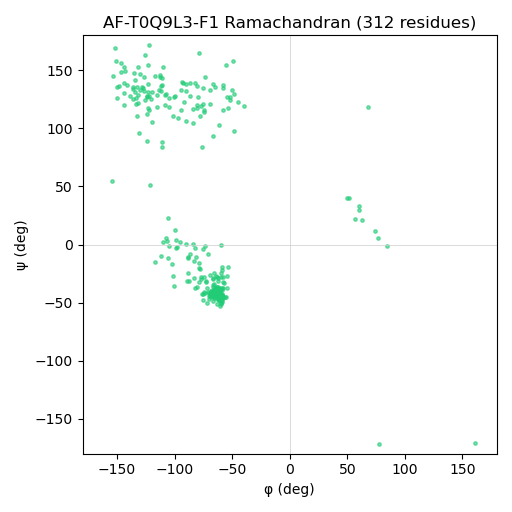0 84.56 247 ASP A C 1
ATOM 1990 O O . ASP A 1 247 ? -17.932 6.241 -7.893 1.00 84.56 247 ASP A O 1
ATOM 1994 N N . LEU A 1 248 ? -15.946 6.043 -6.847 1.00 87.31 248 LEU A N 1
ATOM 1995 C CA . LEU A 1 248 ? -15.276 5.173 -7.815 1.00 87.31 248 LEU A CA 1
ATOM 1996 C C . LEU A 1 248 ? -15.181 5.771 -9.228 1.00 87.31 248 LEU A C 1
ATOM 1998 O O . LEU A 1 248 ? -15.045 5.028 -10.197 1.00 87.31 248 LEU A O 1
ATOM 2002 N N . SER A 1 249 ? -15.279 7.097 -9.362 1.00 86.50 249 SER A N 1
ATOM 2003 C CA . SER A 1 249 ? -15.205 7.777 -10.663 1.00 86.50 249 SER A CA 1
ATOM 2004 C C . SER A 1 249 ? -13.784 7.823 -11.227 1.00 86.50 249 SER A C 1
ATOM 2006 O O . SER A 1 249 ? -13.600 7.847 -12.441 1.00 86.50 249 SER A O 1
ATOM 2008 N N . GLU A 1 250 ? -12.781 7.812 -10.347 1.00 88.94 250 GLU A N 1
ATOM 2009 C CA . GLU A 1 250 ? -11.375 7.974 -10.699 1.00 88.94 250 GLU A CA 1
ATOM 2010 C C . GLU A 1 250 ? -10.478 7.104 -9.808 1.00 88.94 250 GLU A C 1
ATOM 2012 O O . GLU A 1 250 ? -10.665 7.036 -8.586 1.00 88.94 250 GLU A O 1
ATOM 2017 N N . ILE A 1 251 ? -9.459 6.492 -10.422 1.00 92.12 251 ILE A N 1
ATOM 2018 C CA . ILE A 1 251 ? -8.301 5.922 -9.724 1.00 92.12 251 ILE A CA 1
ATOM 2019 C C . ILE A 1 251 ? -7.364 7.071 -9.351 1.00 92.12 251 ILE A C 1
ATOM 2021 O O . ILE A 1 251 ? -6.725 7.671 -10.213 1.00 92.12 251 ILE A O 1
ATOM 2025 N N . THR A 1 252 ? -7.258 7.363 -8.057 1.00 92.19 252 THR A N 1
ATOM 2026 C CA . THR A 1 252 ? -6.404 8.443 -7.550 1.00 92.19 252 THR A CA 1
ATOM 2027 C C . THR A 1 252 ? -4.955 8.012 -7.384 1.00 92.19 252 THR A C 1
ATOM 2029 O O . THR A 1 252 ? -4.048 8.830 -7.465 1.00 92.19 252 THR A O 1
ATOM 2032 N N . THR A 1 253 ? -4.716 6.730 -7.122 1.00 94.31 253 THR A N 1
ATOM 2033 C CA . THR A 1 253 ? -3.366 6.177 -6.970 1.00 94.31 253 THR A CA 1
ATOM 2034 C C . THR A 1 253 ? -3.371 4.745 -7.454 1.00 94.31 253 THR A C 1
ATOM 2036 O O . THR A 1 253 ? -4.269 3.991 -7.103 1.00 94.31 253 THR A O 1
ATOM 2039 N N . CYS A 1 254 ? -2.357 4.355 -8.208 1.00 96.25 254 CYS A N 1
ATOM 2040 C CA . CYS A 1 254 ? -2.084 2.966 -8.527 1.00 96.25 254 CYS A CA 1
ATOM 2041 C C . CYS A 1 254 ? -0.591 2.701 -8.385 1.00 96.25 254 CYS A C 1
ATOM 2043 O O . CYS A 1 254 ? 0.233 3.487 -8.850 1.00 96.25 254 CYS A O 1
ATOM 2045 N N . THR A 1 255 ? -0.254 1.603 -7.722 1.00 96.88 255 THR A N 1
ATOM 2046 C CA . THR A 1 255 ? 1.126 1.214 -7.454 1.00 96.88 255 THR A CA 1
ATOM 2047 C C . THR A 1 255 ? 1.269 -0.283 -7.653 1.00 96.88 255 THR A C 1
ATOM 2049 O O . THR A 1 255 ? 0.528 -1.067 -7.063 1.00 96.88 255 THR A O 1
ATOM 2052 N N . LEU A 1 256 ? 2.243 -0.673 -8.467 1.00 97.81 256 LEU A N 1
ATOM 2053 C CA . LEU A 1 256 ? 2.727 -2.037 -8.590 1.00 97.81 256 LEU A CA 1
ATOM 2054 C C . LEU A 1 256 ? 4.029 -2.159 -7.802 1.00 97.81 256 LEU A C 1
ATOM 2056 O O . LEU A 1 256 ? 5.053 -1.605 -8.195 1.00 97.81 256 LEU A O 1
ATOM 2060 N N . MET A 1 257 ? 3.979 -2.894 -6.701 1.00 96.62 257 MET A N 1
ATOM 2061 C CA . MET A 1 257 ? 5.134 -3.296 -5.913 1.00 96.62 257 MET A CA 1
ATOM 2062 C C . MET A 1 257 ? 5.622 -4.660 -6.394 1.00 96.62 257 MET A C 1
ATOM 2064 O O . MET A 1 257 ? 4.825 -5.561 -6.662 1.00 96.62 257 MET A O 1
ATOM 2068 N N . LYS A 1 258 ? 6.935 -4.819 -6.488 1.00 96.12 258 LYS A N 1
ATOM 2069 C CA . LYS A 1 258 ? 7.604 -6.077 -6.799 1.00 96.12 258 LYS A CA 1
ATOM 2070 C C . LYS A 1 258 ? 8.663 -6.322 -5.745 1.00 96.12 258 LYS A C 1
ATOM 2072 O O . LYS A 1 258 ? 9.403 -5.406 -5.398 1.00 96.12 258 LYS A O 1
ATOM 2077 N N . TYR A 1 259 ? 8.737 -7.547 -5.266 1.00 95.12 259 TYR A N 1
ATOM 2078 C CA . TYR A 1 259 ? 9.774 -7.986 -4.349 1.00 95.12 259 TYR A CA 1
ATOM 2079 C C . TYR A 1 259 ? 10.298 -9.313 -4.872 1.00 95.12 259 TYR A C 1
ATOM 2081 O O . TYR A 1 259 ? 9.539 -10.279 -4.935 1.00 95.12 259 TYR A O 1
ATOM 2089 N N . ALA A 1 260 ? 11.535 -9.337 -5.359 1.00 94.25 260 ALA A N 1
ATOM 2090 C CA . ALA A 1 260 ? 12.062 -10.491 -6.078 1.00 94.25 260 ALA A CA 1
ATOM 2091 C C . ALA A 1 260 ? 13.576 -10.632 -5.938 1.00 94.25 260 ALA A C 1
ATOM 2093 O O . ALA A 1 260 ? 14.289 -9.658 -5.698 1.00 94.25 260 ALA A O 1
ATOM 2094 N N . ILE A 1 261 ? 14.069 -11.848 -6.159 1.00 91.88 261 ILE A N 1
ATOM 2095 C CA . ILE A 1 261 ? 15.495 -12.137 -6.276 1.00 91.88 261 ILE A CA 1
ATOM 2096 C C . ILE A 1 261 ? 15.926 -11.865 -7.720 1.00 91.88 261 ILE A C 1
ATOM 2098 O O . ILE A 1 261 ? 15.484 -12.526 -8.657 1.00 91.88 261 ILE A O 1
ATOM 2102 N N . VAL A 1 262 ? 16.819 -10.898 -7.905 1.00 90.50 262 VAL A N 1
ATOM 2103 C CA . VAL A 1 262 ? 17.365 -10.497 -9.203 1.00 90.50 262 VAL A CA 1
ATOM 2104 C C . VAL A 1 262 ? 18.883 -10.629 -9.146 1.00 90.50 262 VAL A C 1
ATOM 2106 O O . VAL A 1 262 ? 19.541 -9.971 -8.345 1.00 90.50 262 VAL A O 1
ATOM 2109 N N . HIS A 1 263 ? 19.446 -11.507 -9.980 1.00 88.38 263 HIS A N 1
ATOM 2110 C CA . HIS A 1 263 ? 20.886 -11.816 -10.000 1.00 88.38 263 HIS A CA 1
ATOM 2111 C C . HIS A 1 263 ? 21.460 -12.178 -8.612 1.00 88.38 263 HIS A C 1
ATOM 2113 O O . HIS A 1 263 ? 22.554 -11.753 -8.251 1.00 88.38 263 HIS A O 1
ATOM 2119 N N . GLY A 1 264 ? 20.706 -12.946 -7.817 1.00 85.12 264 GLY A N 1
ATOM 2120 C CA . GLY A 1 264 ? 21.124 -13.384 -6.478 1.00 85.12 264 GLY A CA 1
ATOM 2121 C C . GLY A 1 264 ? 21.022 -12.318 -5.381 1.00 85.12 264 GLY A C 1
ATOM 2122 O O . GLY A 1 264 ? 21.447 -12.575 -4.263 1.00 85.12 264 GLY A O 1
ATOM 2123 N N . SER A 1 265 ? 20.465 -11.140 -5.674 1.00 88.62 265 SER A N 1
ATOM 2124 C CA . SER A 1 265 ? 20.190 -10.088 -4.687 1.00 88.62 265 SER A CA 1
ATOM 2125 C C . SER A 1 265 ? 18.695 -9.827 -4.580 1.00 88.62 265 SER A C 1
ATOM 2127 O O . SER A 1 265 ? 17.984 -9.876 -5.583 1.00 88.62 265 SER A O 1
ATOM 2129 N N . VAL A 1 266 ? 18.209 -9.512 -3.381 1.00 92.06 266 VAL A N 1
ATOM 2130 C CA . VAL A 1 266 ? 16.799 -9.156 -3.197 1.00 92.06 266 VAL A CA 1
ATOM 2131 C C . VAL A 1 266 ? 16.576 -7.702 -3.605 1.00 92.06 266 VAL A C 1
ATOM 2133 O O . VAL A 1 266 ? 17.264 -6.792 -3.138 1.00 92.06 266 VAL A O 1
ATOM 2136 N N . VAL A 1 267 ? 15.605 -7.484 -4.488 1.00 93.81 267 VAL A N 1
ATOM 2137 C CA . VAL A 1 267 ? 15.253 -6.175 -5.036 1.00 93.81 267 VAL A CA 1
ATOM 2138 C C . VAL A 1 267 ? 13.780 -5.891 -4.777 1.00 93.81 267 VAL A C 1
ATOM 2140 O O . VAL A 1 267 ? 12.901 -6.669 -5.153 1.00 93.81 267 VAL A O 1
ATOM 2143 N N . ALA A 1 268 ? 13.520 -4.735 -4.173 1.00 95.69 268 ALA A N 1
ATOM 2144 C CA . ALA A 1 268 ? 12.196 -4.151 -4.065 1.00 95.69 268 ALA A CA 1
ATOM 2145 C C . ALA A 1 268 ? 12.034 -3.062 -5.132 1.00 95.69 268 ALA A C 1
ATOM 2147 O O . ALA A 1 268 ? 12.859 -2.156 -5.231 1.00 95.69 268 ALA A O 1
ATOM 2148 N N . GLN A 1 269 ? 10.966 -3.126 -5.920 1.00 96.88 269 GLN A N 1
ATOM 2149 C CA . GLN A 1 269 ? 10.619 -2.115 -6.915 1.00 96.88 269 GLN A CA 1
ATOM 2150 C C . GLN A 1 269 ? 9.185 -1.634 -6.696 1.00 96.88 269 GLN A C 1
ATOM 2152 O O . GLN A 1 269 ? 8.305 -2.422 -6.363 1.00 96.88 269 GLN A O 1
ATOM 2157 N N . ALA A 1 270 ? 8.931 -0.352 -6.928 1.00 97.38 270 ALA A N 1
ATOM 2158 C CA . ALA A 1 270 ? 7.602 0.228 -6.958 1.00 97.38 270 ALA A CA 1
ATOM 2159 C C . ALA A 1 270 ? 7.437 1.097 -8.207 1.00 97.38 270 ALA A C 1
ATOM 2161 O O . ALA A 1 270 ? 8.164 2.069 -8.397 1.00 97.38 270 ALA A O 1
ATOM 2162 N N . LEU A 1 271 ? 6.447 0.760 -9.029 1.00 97.75 271 LEU A N 1
ATOM 2163 C CA . LEU A 1 271 ? 6.021 1.550 -10.177 1.00 97.75 271 LEU A CA 1
ATOM 2164 C C . LEU A 1 271 ? 4.668 2.180 -9.850 1.00 97.75 271 LEU A C 1
ATOM 2166 O O . LEU A 1 271 ? 3.714 1.455 -9.568 1.00 97.75 271 LEU A O 1
ATOM 2170 N N . SER A 1 272 ? 4.569 3.507 -9.859 1.00 97.38 272 SER A N 1
ATOM 2171 C CA . SER A 1 272 ? 3.374 4.216 -9.400 1.00 97.38 272 SER A CA 1
ATOM 2172 C C . SER A 1 272 ? 2.942 5.344 -10.326 1.00 97.38 272 SER A C 1
ATOM 2174 O O . SER A 1 272 ? 3.759 6.042 -10.929 1.00 97.38 272 SER A O 1
ATOM 2176 N N . ARG A 1 273 ? 1.627 5.552 -10.365 1.00 96.06 273 ARG A N 1
ATOM 2177 C CA . ARG A 1 273 ? 0.963 6.730 -10.915 1.00 96.06 273 ARG A CA 1
ATOM 2178 C C . ARG A 1 273 ? -0.072 7.221 -9.905 1.00 96.06 273 ARG A C 1
ATOM 2180 O O . ARG A 1 273 ? -0.937 6.459 -9.474 1.00 96.06 273 ARG A O 1
ATOM 2187 N N . SER A 1 274 ? -0.018 8.506 -9.572 1.00 94.19 274 SER A N 1
ATOM 2188 C CA . SER A 1 274 ? -0.929 9.148 -8.617 1.00 94.19 274 SER A CA 1
ATOM 2189 C C . SER A 1 274 ? -1.446 10.483 -9.139 1.00 94.19 274 SER A C 1
ATOM 2191 O O . SER A 1 274 ? -0.682 11.239 -9.730 1.00 94.19 274 SER A O 1
ATOM 2193 N N . SER A 1 275 ? -2.713 10.811 -8.891 1.00 91.38 275 SER A N 1
ATOM 2194 C CA . SER A 1 275 ? -3.227 12.166 -9.076 1.00 91.38 275 SER A CA 1
ATOM 2195 C C . SER A 1 275 ? -2.869 13.050 -7.887 1.00 91.38 275 SER A C 1
ATOM 2197 O O . SER A 1 275 ? -2.942 12.641 -6.726 1.00 91.38 275 SER A O 1
ATOM 2199 N N . VAL A 1 276 ? -2.435 14.273 -8.187 1.00 83.00 276 VAL A N 1
ATOM 2200 C CA . VAL A 1 276 ? -2.104 15.282 -7.181 1.00 83.00 276 VAL A CA 1
ATOM 2201 C C . VAL A 1 276 ? -3.415 15.860 -6.656 1.00 83.00 276 VAL A C 1
ATOM 2203 O O . VAL A 1 276 ? -4.182 16.437 -7.435 1.00 83.00 276 VAL A O 1
ATOM 2206 N N . PRO A 1 277 ? -3.719 15.748 -5.351 1.00 77.81 277 PRO A N 1
ATOM 2207 C CA . PRO A 1 277 ? -4.859 16.455 -4.790 1.00 77.81 277 PRO A CA 1
ATOM 2208 C C . PRO A 1 277 ? -4.696 17.957 -5.036 1.00 77.81 277 PRO A C 1
ATOM 2210 O O . PRO A 1 277 ? -3.629 18.502 -4.788 1.00 77.81 277 PRO A O 1
ATOM 2213 N N . ARG A 1 278 ? -5.754 18.645 -5.485 1.00 73.44 278 ARG A N 1
ATOM 2214 C CA . ARG A 1 278 ? -5.694 20.060 -5.926 1.00 73.44 278 ARG A CA 1
ATOM 2215 C C . ARG A 1 278 ? -5.093 21.049 -4.914 1.00 73.44 278 ARG A C 1
ATOM 2217 O O . ARG A 1 278 ? -4.739 22.154 -5.298 1.00 73.44 278 ARG A O 1
ATOM 2224 N N . HIS A 1 279 ? -5.046 20.678 -3.637 1.00 68.88 279 HIS A N 1
ATOM 2225 C CA . HIS A 1 279 ? -4.539 21.494 -2.534 1.00 68.88 279 HIS A CA 1
ATOM 2226 C C . HIS A 1 279 ? -3.085 21.173 -2.153 1.00 68.88 279 HIS A C 1
ATOM 2228 O O . HIS A 1 279 ? -2.550 21.810 -1.257 1.00 68.88 279 HIS A O 1
ATOM 2234 N N . LEU A 1 280 ? -2.445 20.192 -2.797 1.00 72.31 280 LEU A N 1
ATOM 2235 C CA . LEU A 1 280 ? -1.095 19.752 -2.456 1.00 72.31 280 LEU A CA 1
ATOM 2236 C C . LEU A 1 280 ? -0.104 20.079 -3.556 1.00 72.31 280 LEU A C 1
ATOM 2238 O O . LEU A 1 280 ? -0.400 19.961 -4.743 1.00 72.31 280 LEU A O 1
ATOM 2242 N N . ASP A 1 281 ? 1.107 20.418 -3.130 1.00 78.38 281 ASP A N 1
ATOM 2243 C CA . ASP A 1 281 ? 2.249 20.464 -4.023 1.00 78.38 281 ASP A CA 1
ATOM 2244 C C . ASP A 1 281 ? 2.621 19.033 -4.451 1.00 78.38 281 ASP A C 1
ATOM 2246 O O . ASP A 1 281 ? 2.728 18.114 -3.638 1.00 78.38 281 ASP A O 1
ATOM 2250 N N . SER A 1 282 ? 2.832 18.823 -5.746 1.00 77.81 282 SER A N 1
ATOM 2251 C CA . SER A 1 282 ? 3.327 17.552 -6.267 1.00 77.81 282 SER A CA 1
ATOM 2252 C C . SER A 1 282 ? 4.700 17.167 -5.702 1.00 77.81 282 SER A C 1
ATOM 2254 O O . SER A 1 282 ? 4.984 15.976 -5.566 1.00 77.81 282 SER A O 1
ATOM 2256 N N . THR A 1 283 ? 5.526 18.147 -5.311 1.00 79.50 283 THR A N 1
ATOM 2257 C CA . THR A 1 283 ? 6.884 17.907 -4.788 1.00 79.50 283 THR A CA 1
ATOM 2258 C C . THR A 1 283 ? 6.887 17.131 -3.468 1.00 79.50 283 THR A C 1
ATOM 2260 O O . THR A 1 283 ? 7.824 16.383 -3.196 1.00 79.50 283 THR A O 1
ATOM 2263 N N . ILE A 1 284 ? 5.823 17.234 -2.661 1.00 84.06 284 ILE A N 1
ATOM 2264 C CA . ILE A 1 284 ? 5.738 16.545 -1.363 1.00 84.06 284 ILE A CA 1
ATOM 2265 C C . ILE A 1 284 ? 5.270 15.089 -1.477 1.00 84.06 284 ILE A C 1
ATOM 2267 O O . ILE A 1 284 ? 5.395 14.330 -0.513 1.00 84.06 284 ILE A O 1
ATOM 2271 N N . LEU A 1 285 ? 4.721 14.681 -2.626 1.00 86.38 285 LEU A N 1
ATOM 2272 C CA . LEU A 1 285 ? 4.136 13.348 -2.791 1.00 86.38 285 LEU A CA 1
ATOM 2273 C C . LEU A 1 285 ? 5.203 12.264 -2.922 1.00 86.38 285 LEU A C 1
ATOM 2275 O O . LEU A 1 285 ? 5.080 11.218 -2.286 1.00 86.38 285 LEU A O 1
ATOM 2279 N N . VAL A 1 286 ? 6.269 12.522 -3.686 1.00 91.25 286 VAL A N 1
ATOM 2280 C CA . VAL A 1 286 ? 7.338 11.537 -3.902 1.00 91.25 286 VAL A CA 1
ATOM 2281 C C . VAL A 1 286 ? 8.052 11.193 -2.588 1.00 91.25 286 VAL A C 1
ATOM 2283 O O . VAL A 1 286 ? 8.071 10.012 -2.243 1.00 91.25 286 VAL A O 1
ATOM 2286 N N . PRO A 1 287 ? 8.537 12.155 -1.772 1.00 91.19 287 PRO A N 1
ATOM 2287 C CA . PRO A 1 287 ? 9.185 11.830 -0.500 1.00 91.19 287 PRO A CA 1
ATOM 2288 C C . PRO A 1 287 ? 8.291 11.039 0.462 1.00 91.19 287 PRO A C 1
ATOM 2290 O O . PRO A 1 287 ? 8.776 10.133 1.138 1.00 91.19 287 PRO A O 1
ATOM 2293 N N . ARG A 1 288 ? 6.987 11.344 0.506 1.00 88.62 288 ARG A N 1
ATOM 2294 C CA . ARG A 1 288 ? 6.014 10.614 1.337 1.00 88.62 288 ARG A CA 1
ATOM 2295 C C . ARG A 1 288 ? 5.790 9.191 0.852 1.00 88.62 288 ARG A C 1
ATOM 2297 O O . ARG A 1 288 ? 5.723 8.273 1.663 1.00 88.62 288 ARG A O 1
ATOM 2304 N N . MET A 1 289 ? 5.693 9.004 -0.462 1.00 91.06 289 MET A N 1
ATOM 2305 C CA . MET A 1 289 ? 5.564 7.676 -1.048 1.00 91.06 289 MET A CA 1
ATOM 2306 C C . MET A 1 289 ? 6.809 6.832 -0.753 1.00 91.06 289 MET A C 1
ATOM 2308 O O . MET A 1 289 ? 6.674 5.686 -0.338 1.00 91.06 289 MET A O 1
ATOM 2312 N N . ILE A 1 290 ? 8.011 7.406 -0.884 1.00 94.19 290 ILE A N 1
ATOM 2313 C CA . ILE A 1 290 ? 9.264 6.725 -0.531 1.00 94.19 290 ILE A CA 1
ATOM 2314 C C . ILE A 1 290 ? 9.324 6.402 0.967 1.00 94.19 290 ILE A C 1
ATOM 2316 O O . ILE A 1 290 ? 9.723 5.302 1.331 1.00 94.19 290 ILE A O 1
ATOM 2320 N N . GLU A 1 291 ? 8.878 7.303 1.848 1.00 92.12 291 GLU A N 1
ATOM 2321 C CA . GLU A 1 291 ? 8.776 7.009 3.284 1.00 92.12 291 GLU A CA 1
ATOM 2322 C C . GLU A 1 291 ? 7.847 5.816 3.561 1.00 92.12 291 GLU A C 1
ATOM 2324 O O . GLU A 1 291 ? 8.194 4.932 4.345 1.00 92.12 291 GLU A O 1
ATOM 2329 N N . GLN A 1 292 ? 6.686 5.763 2.904 1.00 91.19 292 GLN A N 1
ATOM 2330 C CA . GLN A 1 292 ? 5.753 4.647 3.043 1.00 91.19 292 GLN A CA 1
ATOM 2331 C C . GLN A 1 292 ? 6.333 3.340 2.480 1.00 91.19 292 GLN A C 1
ATOM 2333 O O . GLN A 1 292 ? 6.155 2.292 3.096 1.00 91.19 292 GLN A O 1
ATOM 2338 N N . LEU A 1 293 ? 7.060 3.393 1.359 1.00 93.06 293 LEU A N 1
ATOM 2339 C CA . LEU A 1 293 ? 7.750 2.233 0.789 1.00 93.06 293 LEU A CA 1
ATOM 2340 C C . LEU A 1 293 ? 8.866 1.721 1.703 1.00 93.06 293 LEU A C 1
ATOM 2342 O O . LEU A 1 293 ? 8.999 0.514 1.859 1.00 93.06 29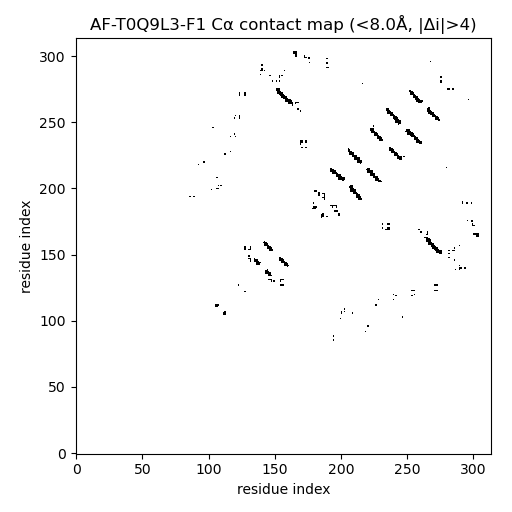3 LEU A O 1
ATOM 2346 N N . SER A 1 294 ? 9.625 2.606 2.355 1.00 93.12 294 SER A N 1
ATOM 2347 C CA . SER A 1 294 ? 10.606 2.205 3.370 1.00 93.12 294 SER A CA 1
ATOM 2348 C C . SER A 1 294 ? 9.939 1.508 4.558 1.00 93.12 294 SER A C 1
ATOM 2350 O O . SER A 1 294 ? 10.380 0.432 4.941 1.00 93.12 294 SER A O 1
ATOM 2352 N N . LYS A 1 295 ? 8.835 2.056 5.092 1.00 90.75 295 LYS A N 1
ATOM 2353 C CA . LYS A 1 295 ? 8.082 1.410 6.187 1.00 90.75 295 LYS A CA 1
ATOM 2354 C C . LYS A 1 295 ? 7.520 0.053 5.781 1.00 90.75 295 LYS A C 1
ATOM 2356 O O . LYS A 1 295 ? 7.553 -0.882 6.571 1.00 90.75 295 LYS A O 1
ATOM 2361 N N . TRP A 1 296 ? 7.001 -0.047 4.559 1.00 90.94 296 TRP A N 1
ATOM 2362 C CA . TRP A 1 296 ? 6.553 -1.315 3.995 1.00 90.94 296 TRP A CA 1
ATOM 2363 C C . TRP A 1 296 ? 7.705 -2.324 3.932 1.00 90.94 296 TRP A C 1
ATOM 2365 O O . TRP A 1 296 ? 7.552 -3.446 4.404 1.00 90.94 296 TRP A O 1
ATOM 2375 N N . LEU A 1 297 ? 8.862 -1.916 3.408 1.00 91.00 297 LEU A N 1
ATOM 2376 C CA . LEU A 1 297 ? 10.038 -2.772 3.269 1.00 91.00 297 LEU A CA 1
ATOM 2377 C C . LEU A 1 297 ? 10.539 -3.291 4.622 1.00 91.00 297 LEU A C 1
ATOM 2379 O O . LEU A 1 297 ? 10.805 -4.483 4.751 1.00 91.00 297 LEU A O 1
ATOM 2383 N N . ASP A 1 298 ? 10.587 -2.420 5.632 1.00 88.56 298 ASP A N 1
ATOM 2384 C CA . ASP A 1 298 ? 10.978 -2.773 7.001 1.00 88.56 298 ASP A CA 1
ATOM 2385 C C . ASP A 1 298 ? 10.019 -3.795 7.643 1.00 88.56 298 ASP A C 1
ATOM 2387 O O . ASP A 1 298 ? 10.437 -4.586 8.486 1.00 88.56 298 ASP A O 1
ATOM 2391 N N . GLN A 1 299 ? 8.738 -3.805 7.253 1.00 85.12 299 GLN A N 1
ATOM 2392 C CA . GLN A 1 299 ? 7.753 -4.765 7.766 1.00 85.12 299 GLN A CA 1
ATOM 2393 C C . GLN A 1 299 ? 7.855 -6.147 7.116 1.00 85.12 299 GLN A C 1
ATOM 2395 O O . GLN A 1 299 ? 7.545 -7.142 7.766 1.00 85.12 299 GLN A O 1
ATOM 2400 N N . ILE A 1 300 ? 8.249 -6.221 5.842 1.00 85.50 300 ILE A N 1
ATOM 2401 C CA . ILE A 1 300 ? 8.215 -7.477 5.072 1.00 85.50 300 ILE A CA 1
ATOM 2402 C C . ILE A 1 300 ? 9.579 -8.146 4.930 1.00 85.50 300 ILE A C 1
ATOM 2404 O O . ILE A 1 300 ? 9.657 -9.318 4.575 1.00 85.50 300 ILE A O 1
ATOM 2408 N N . SER A 1 301 ? 10.650 -7.398 5.188 1.00 80.06 301 SER A N 1
ATOM 2409 C CA . SER A 1 301 ? 12.022 -7.879 5.159 1.00 80.06 301 SER A CA 1
ATOM 2410 C C . SER A 1 301 ? 12.558 -7.887 6.588 1.00 80.06 301 SER A C 1
ATOM 2412 O O . SER A 1 301 ? 13.232 -6.926 6.975 1.00 80.06 301 SER A O 1
ATOM 2414 N N . PRO A 1 302 ? 12.299 -8.937 7.393 1.00 59.00 302 PRO A N 1
ATOM 2415 C CA . PRO A 1 302 ? 13.030 -9.099 8.638 1.00 59.00 302 PRO A CA 1
ATOM 2416 C C . PRO A 1 302 ? 14.512 -9.158 8.269 1.00 59.00 302 PRO A C 1
ATOM 2418 O O . PRO A 1 302 ? 14.944 -10.023 7.503 1.00 59.00 302 PRO A O 1
ATOM 2421 N N . ARG A 1 303 ? 15.288 -8.173 8.729 1.00 56.28 303 ARG A N 1
ATOM 2422 C CA . ARG A 1 303 ? 16.744 -8.255 8.619 1.00 56.28 303 ARG A CA 1
ATOM 2423 C C . ARG A 1 303 ? 17.162 -9.521 9.352 1.00 56.28 303 ARG A C 1
ATOM 2425 O O . ARG A 1 303 ? 16.626 -9.804 10.422 1.00 56.28 303 ARG A O 1
ATOM 2432 N N . VAL A 1 304 ? 18.081 -10.286 8.770 1.00 46.12 304 VAL A N 1
ATOM 2433 C CA . VAL A 1 304 ? 18.713 -11.385 9.495 1.00 46.12 304 VAL A CA 1
ATOM 2434 C C . VAL A 1 304 ? 19.444 -10.741 10.671 1.00 46.12 304 VAL A C 1
ATOM 2436 O O . VAL A 1 304 ? 20.475 -10.094 10.496 1.00 46.12 304 VAL A O 1
ATOM 2439 N N . ASP A 1 305 ? 18.872 -10.839 11.869 1.00 38.00 305 ASP A N 1
ATOM 2440 C CA . ASP A 1 305 ? 19.560 -10.449 13.089 1.00 38.00 305 ASP A CA 1
ATOM 2441 C C . ASP A 1 305 ? 20.716 -11.439 13.282 1.00 38.00 305 ASP A C 1
ATOM 2443 O O . ASP A 1 305 ? 20.575 -12.503 13.888 1.00 38.00 305 ASP A O 1
ATOM 2447 N N . HIS A 1 306 ? 21.903 -11.078 12.790 1.00 36.56 306 HIS A N 1
ATOM 2448 C CA . HIS A 1 306 ? 23.148 -11.814 13.046 1.00 36.56 306 HIS A CA 1
ATOM 2449 C C . HIS A 1 306 ? 23.507 -11.904 14.547 1.00 36.56 306 HIS A C 1
ATOM 2451 O O . HIS A 1 306 ? 24.489 -12.542 14.913 1.00 36.56 306 HIS A O 1
ATOM 2457 N N . ASN A 1 307 ? 22.700 -11.319 15.440 1.00 31.41 307 ASN A N 1
ATOM 2458 C CA . ASN A 1 307 ? 22.831 -11.453 16.891 1.00 31.41 307 ASN A CA 1
ATOM 2459 C C . ASN A 1 307 ? 22.164 -12.707 17.481 1.00 31.41 307 ASN A C 1
ATOM 2461 O O . ASN A 1 307 ? 22.256 -12.910 18.689 1.00 31.41 307 ASN A O 1
ATOM 2465 N N . THR A 1 308 ? 21.533 -13.562 16.669 1.00 33.38 308 THR A N 1
ATOM 2466 C CA . THR A 1 308 ? 20.901 -14.808 17.153 1.00 33.38 308 THR A CA 1
ATOM 2467 C C . THR A 1 308 ? 21.681 -16.094 16.841 1.00 33.38 308 THR A C 1
ATOM 2469 O O . THR A 1 308 ? 21.282 -17.160 17.297 1.00 33.38 308 THR A O 1
ATOM 2472 N N . GLU A 1 309 ? 22.833 -16.023 16.160 1.00 30.55 309 GLU A N 1
ATOM 2473 C CA . GLU A 1 309 ? 23.621 -17.215 15.772 1.00 30.55 309 GLU A CA 1
ATOM 2474 C C . GLU A 1 309 ? 24.829 -17.553 16.668 1.00 30.55 309 GLU A C 1
ATOM 2476 O O . GLU A 1 309 ? 25.608 -18.445 16.348 1.00 30.55 309 GLU A O 1
ATOM 2481 N N . PHE A 1 310 ? 24.957 -16.949 17.853 1.00 33.69 310 PHE A N 1
ATOM 2482 C CA . PHE A 1 310 ? 25.931 -17.401 18.862 1.00 33.69 310 PHE A CA 1
ATOM 2483 C C . PHE A 1 310 ? 25.260 -17.783 20.181 1.00 33.69 310 PHE A C 1
ATOM 2485 O O . PHE A 1 310 ? 25.642 -17.318 21.253 1.00 33.69 310 PHE A O 1
ATOM 2492 N N . THR A 1 311 ? 24.228 -18.628 20.138 1.00 29.05 311 THR A N 1
ATOM 2493 C CA . THR A 1 311 ? 23.768 -19.337 21.346 1.00 29.05 311 THR A CA 1
ATOM 2494 C C . THR A 1 311 ? 23.058 -20.653 21.031 1.00 29.05 311 THR A C 1
ATOM 2496 O O . THR A 1 311 ? 21.955 -20.906 21.494 1.00 29.05 311 THR A O 1
ATOM 2499 N N . VAL A 1 312 ? 23.714 -21.546 20.290 1.00 26.47 312 VAL A N 1
ATOM 2500 C CA . VAL A 1 312 ? 23.494 -22.986 20.487 1.00 26.47 312 VAL A CA 1
ATOM 2501 C C . VAL A 1 312 ? 24.858 -23.649 20.594 1.00 26.47 312 VAL A C 1
ATOM 2503 O O . VAL A 1 312 ? 25.537 -23.916 19.609 1.00 26.47 312 VAL A O 1
ATOM 2506 N N . ALA A 1 313 ? 25.276 -23.831 21.842 1.00 26.48 313 ALA A N 1
ATOM 2507 C CA . ALA A 1 313 ? 26.341 -24.736 22.217 1.00 26.48 313 ALA A CA 1
ATOM 2508 C C . ALA A 1 313 ? 25.805 -26.173 22.162 1.00 26.48 313 ALA A C 1
ATOM 2510 O O . ALA A 1 313 ? 24.836 -26.470 22.864 1.00 26.48 313 ALA A O 1
ATOM 2511 N N . LEU A 1 314 ? 26.432 -27.012 21.331 1.00 30.03 314 LEU A N 1
ATOM 2512 C CA . LEU A 1 314 ? 26.887 -28.397 21.567 1.00 30.03 314 LEU A CA 1
ATOM 2513 C C . LEU A 1 314 ? 27.192 -29.082 20.230 1.00 30.03 314 LEU A C 1
ATOM 2515 O O . LEU A 1 314 ? 26.262 -29.217 19.407 1.00 30.03 314 LEU A O 1
#

Solvent-accessible surface area (backbone atoms only — not comparable to full-atom values): 17402 Å² total; per-residue (Å²): 139,68,65,71,60,49,55,54,49,50,54,51,52,52,51,50,52,52,49,54,50,53,49,53,50,51,51,50,52,51,54,49,51,50,50,51,51,52,52,50,50,52,53,48,52,49,54,55,56,69,64,58,81,78,70,88,74,90,54,64,67,60,54,49,51,50,50,51,50,52,52,51,52,51,53,50,50,52,52,50,50,52,52,48,50,41,52,46,59,70,69,70,50,92,66,74,74,74,74,84,62,79,72,62,72,62,74,76,34,64,69,55,51,51,51,52,51,53,55,47,55,51,48,51,68,65,49,39,57,68,64,36,68,84,40,66,79,42,80,55,98,77,25,45,29,30,54,39,77,59,95,61,30,39,31,39,43,36,39,29,75,62,42,74,72,41,68,80,58,36,64,62,26,48,49,43,51,52,45,30,73,72,35,54,67,50,34,36,66,42,36,77,46,40,64,44,59,44,77,78,39,72,81,47,102,47,27,39,28,32,38,36,33,33,55,44,81,95,77,41,76,44,60,29,40,31,48,38,39,50,49,84,52,92,60,14,32,39,38,40,42,36,31,23,41,80,83,65,82,43,77,41,32,38,35,42,37,36,40,32,60,55,96,82,23,39,34,41,36,38,43,32,43,31,55,50,56,94,92,53,67,67,80,61,50,57,64,51,50,50,52,38,50,50,43,45,46,61,66,30,46,62,67,67,64,79,85,70,78,85,77,81,91,131